Protein AF-A0A6J6GTP6-F1 (afdb_monomer)

Solvent-accessible surface area (backbone atoms only — not comparable to full-atom values): 17577 Å² total; per-residue (Å²): 117,83,54,52,50,71,71,55,52,49,50,53,40,48,54,52,37,53,52,44,50,53,43,19,52,49,31,13,53,49,39,30,49,50,36,71,74,42,51,84,58,93,51,69,66,32,48,51,55,40,46,69,65,42,47,61,53,52,47,53,34,9,27,51,28,10,42,54,30,44,52,44,54,29,49,51,51,13,39,61,67,57,47,77,60,65,78,82,90,71,65,31,73,83,25,63,37,66,72,84,64,55,51,64,68,67,59,63,42,50,21,56,53,45,22,50,54,31,42,76,71,71,41,57,66,70,60,14,46,50,51,13,27,53,44,35,21,48,49,28,32,30,48,22,46,42,3,19,49,51,29,37,25,53,49,43,63,73,33,86,57,44,60,25,32,32,47,40,60,42,94,82,51,53,67,66,49,54,56,53,35,22,33,58,39,67,59,48,74,67,76,88,78,64,83,77,56,66,60,43,66,39,79,24,49,70,82,67,61,81,51,65,61,59,34,64,66,61,48,51,50,41,53,76,59,39,42,62,57,45,54,52,40,54,51,50,37,54,60,41,52,55,48,25,53,53,25,43,53,50,14,54,48,26,48,45,55,22,71,75,44,91,44,71,71,55,22,53,54,26,42,55,51,12,51,51,27,41,53,53,18,51,56,42,48,52,53,36,53,54,42,51,52,53,42,50,52,47,52,49,66,40,51,74,73,63,70,67,83,88,76,81,93,74,87,74,89,75,86,76,77,92,80,81,80,81,80,91,126

Nearest PDB structures (foldseek):
  4ilo-assembly1_A  TM=9.293E-01  e=5.844E+00  Chlamydia trachomatis L2/434/Bu

Radius of gyration: 25.15 Å; Cα contacts (8 Å, |Δi|>4): 419; chains: 1; bounding box: 63×60×63 Å

pLDDT: mean 83.65, std 18.89, range [22.05, 98.5]

InterPro domains:
  IPR057369 VG15 protein [PF25310] (13-209)

Foldseek 3Di:
DDADDPVRLVVLQVVLLVQLVVLLQVLLVVLLVLLVVQPPDLDVVSVVSSLVVNLVSLQVSLLSLLVSLQVSLQVSQCRHPVHHRDPRPDHLNVLQCLPVNDDSSNQLCVLSVQLVVCVVVVHDNVVSSVRSSVSSSQSSNVRSVSSNLVSQLVNLVVDPQFQWKAKDFDLPADLVSLLSNQATGRHSNDDDDDTPTSIDIRTDGHPNDCDGGNDPQSNVVSVVLCSVVLVVLVVLLVVLVVVLVVLQVQLVVLCVQLVPDPDPVSVVVSNVRSVVSNVVSVVSVVVSVVSVVVSVVSVVVNVVVVPDDDDDDDDHDDDDDPDDDDDDD

Organism: NCBI:txid449393

Mean predicted aligned error: 10.03 Å

Sequence (329 aa):
MAAATEPQLLRLAQAHQDQLLAIRDRSAAVLARLWSSVVTNPSEFTAGQWLAASIPVLDASMQAAAASTLAYVSAYTAAATETAPTPARFTADEFTRPRGGVALEELLRRPIVTLRSALAKGEPFDRASQLGSQRAAQIGATDPMLASRAAGSAAMKAEPRIVGYRRVPDGGACAFCRLAATQRYRDSDLMAMHSSCGCSVAPIVGDRDPGQIIDRQALASLKADGVIDEISLRRYISSTDDVVASYQANADKWRREARDTDDQAAETRYSKRADDWARKAEQRALDVDAARKKLKAIQQGRLDKLTAVHDHGELGPVLYPAGVKFSAA

Secondary structure (DSSP, 8-state):
-PPPPHHHHHHHHHHHHHHHHHHHHHHHHHHHHHHHHH-SSSSHHHHHHHHHHHHHHHHHHHHHHHHHHHHHHHHHHHHHHTSPPPPPSS-GGGGS-TTTT--HHHHHHHHHHHHHHHHHTT--HHHHHHHHHHHHHHHHHHHHHHHHHHHHHHHHHT-TTEEEEEEE--TT--HHHHHHHTB-B--SSPPPPPTT---EEEEEETT----SBS-HHHHHHHHHTTHHHHHHHHHHHHHHHHHHHHHHHHHHHHHHHHHS---HHHHHHHHHHHHHHHHHHHHHHHHHHHHHHHHHHHHHHHHHHH-----SSSS-S-SS-TT-PPPP-

Structure (mmCIF, N/CA/C/O backbone):
data_AF-A0A6J6GTP6-F1
#
_entry.id   AF-A0A6J6GTP6-F1
#
loop_
_atom_site.group_PDB
_atom_site.id
_atom_site.type_symbol
_atom_site.label_atom_id
_atom_site.label_alt_id
_atom_site.label_comp_id
_atom_site.label_asym_id
_atom_site.label_entity_id
_atom_site.label_seq_id
_atom_site.pdbx_PDB_ins_code
_atom_site.Cartn_x
_atom_site.Cartn_y
_atom_site.Cartn_z
_atom_site.occupancy
_atom_site.B_iso_or_equiv
_atom_site.auth_seq_id
_atom_site.auth_comp_id
_atom_site.auth_asym_id
_atom_site.auth_atom_id
_atom_site.pdbx_PDB_model_num
ATOM 1 N N . MET A 1 1 ? 23.307 -4.493 -29.328 1.00 58.47 1 MET A N 1
ATOM 2 C CA . MET A 1 1 ? 22.234 -5.500 -29.160 1.00 58.47 1 MET A CA 1
ATOM 3 C C . MET A 1 1 ? 20.935 -4.778 -29.441 1.00 58.47 1 MET A C 1
ATOM 5 O O . MET A 1 1 ? 20.791 -3.699 -28.892 1.00 58.47 1 MET A O 1
ATOM 9 N N . ALA A 1 2 ? 20.052 -5.320 -30.282 1.00 74.19 2 ALA A N 1
ATOM 10 C CA . ALA A 1 2 ? 18.773 -4.673 -30.586 1.00 74.19 2 ALA A CA 1
ATOM 11 C C . ALA A 1 2 ? 17.925 -4.483 -29.317 1.00 74.19 2 ALA A C 1
ATOM 13 O O . ALA A 1 2 ? 18.015 -5.294 -28.389 1.00 74.19 2 ALA A O 1
ATOM 14 N N . ALA A 1 3 ? 17.108 -3.431 -29.284 1.00 82.31 3 ALA A N 1
ATOM 15 C CA . ALA A 1 3 ?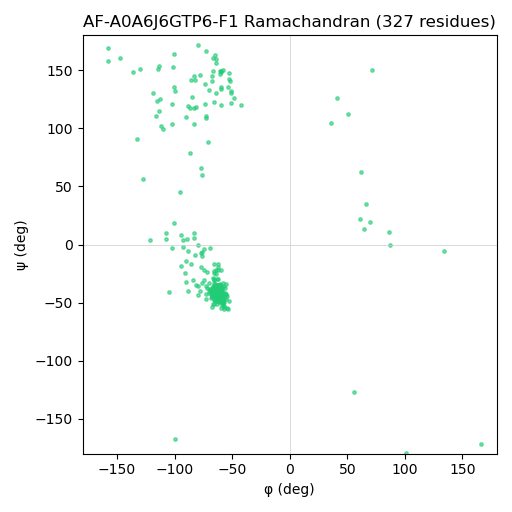 16.264 -3.138 -28.140 1.00 82.31 3 ALA A CA 1
ATOM 16 C C . ALA A 1 3 ? 15.295 -4.278 -27.848 1.00 82.31 3 ALA A C 1
ATOM 18 O O . ALA A 1 3 ? 14.790 -4.942 -28.755 1.00 82.31 3 ALA A O 1
ATOM 19 N N . ALA A 1 4 ? 14.974 -4.447 -26.567 1.00 85.06 4 ALA A N 1
ATOM 20 C CA . ALA A 1 4 ? 13.939 -5.376 -26.162 1.00 85.06 4 ALA A CA 1
ATOM 21 C C . ALA A 1 4 ? 12.596 -4.991 -26.800 1.00 85.06 4 ALA A C 1
ATOM 23 O O . ALA A 1 4 ? 12.180 -3.828 -26.787 1.00 85.06 4 ALA A O 1
ATOM 24 N N . THR A 1 5 ? 11.922 -6.000 -27.338 1.00 85.31 5 THR A N 1
ATOM 25 C CA . THR A 1 5 ? 10.539 -5.933 -27.813 1.00 85.31 5 THR A CA 1
ATOM 26 C C . THR A 1 5 ? 9.574 -5.704 -26.647 1.00 85.31 5 THR A C 1
ATOM 28 O O . THR A 1 5 ? 9.883 -6.013 -25.493 1.00 85.31 5 THR A O 1
ATOM 31 N N . GLU A 1 6 ? 8.365 -5.224 -26.939 1.00 79.62 6 GLU A N 1
ATOM 32 C CA . GLU A 1 6 ? 7.330 -5.016 -25.918 1.00 79.62 6 GLU A CA 1
ATOM 33 C C . GLU A 1 6 ? 7.022 -6.291 -25.096 1.00 79.62 6 GLU A C 1
ATOM 35 O O . GLU A 1 6 ? 7.006 -6.208 -23.865 1.00 79.62 6 GLU A O 1
ATOM 40 N N . PRO A 1 7 ? 6.897 -7.499 -25.692 1.00 80.88 7 PRO A N 1
ATOM 41 C CA . PRO A 1 7 ? 6.753 -8.734 -24.915 1.00 80.88 7 PRO A CA 1
ATOM 42 C C . PRO A 1 7 ? 7.934 -9.035 -23.981 1.00 80.88 7 PRO A C 1
ATOM 44 O O . PRO A 1 7 ? 7.742 -9.585 -22.898 1.00 80.88 7 PRO A O 1
ATOM 47 N N . GLN A 1 8 ? 9.167 -8.689 -24.367 1.00 84.00 8 GLN A N 1
ATOM 48 C CA . GLN A 1 8 ? 10.340 -8.871 -23.504 1.00 84.00 8 GLN A CA 1
ATOM 49 C C . GLN A 1 8 ? 10.323 -7.902 -22.314 1.00 84.00 8 GLN A C 1
ATOM 51 O O . GLN A 1 8 ? 10.599 -8.320 -21.190 1.00 84.00 8 GLN A O 1
ATOM 56 N N . LEU A 1 9 ? 9.946 -6.640 -22.539 1.00 83.50 9 LEU A N 1
ATOM 57 C CA . LEU A 1 9 ? 9.785 -5.638 -21.481 1.00 83.50 9 LEU A CA 1
ATOM 58 C C . LEU A 1 9 ? 8.656 -6.008 -20.509 1.00 83.50 9 LEU A C 1
ATOM 60 O O . LEU A 1 9 ? 8.821 -5.901 -19.293 1.00 83.50 9 LEU A O 1
ATOM 64 N N . LEU A 1 10 ? 7.537 -6.522 -21.021 1.00 79.81 10 LEU A N 1
ATOM 65 C CA . LEU A 1 10 ? 6.441 -7.040 -20.200 1.00 79.81 10 LEU A CA 1
ATOM 66 C C . LEU A 1 10 ? 6.876 -8.222 -19.327 1.00 79.81 10 LEU A C 1
ATOM 68 O O . LEU A 1 10 ? 6.544 -8.252 -18.144 1.00 79.81 10 LEU A O 1
ATOM 72 N N . ARG A 1 11 ? 7.672 -9.158 -19.861 1.00 82.00 11 ARG A N 1
ATOM 73 C CA . ARG A 1 11 ? 8.233 -10.259 -19.059 1.00 82.00 11 ARG A CA 1
ATOM 74 C C . ARG A 1 11 ? 9.146 -9.764 -17.938 1.00 82.00 11 ARG A C 1
ATOM 76 O O . ARG A 1 11 ? 9.075 -10.301 -16.838 1.00 82.00 11 ARG A O 1
ATOM 83 N N . LEU A 1 12 ? 9.961 -8.734 -18.182 1.00 87.31 12 LEU A N 1
ATOM 84 C CA . LEU A 1 12 ? 10.776 -8.110 -17.130 1.00 87.31 12 LEU A CA 1
ATOM 85 C C . LEU A 1 12 ? 9.905 -7.485 -16.034 1.00 87.31 12 LEU A C 1
ATOM 87 O O . LEU A 1 12 ? 10.194 -7.650 -14.851 1.00 87.31 12 LEU A O 1
ATOM 91 N N . ALA A 1 13 ? 8.833 -6.790 -16.421 1.00 86.88 13 ALA A N 1
ATOM 92 C CA . ALA A 1 13 ? 7.890 -6.201 -15.475 1.00 86.88 13 ALA A CA 1
ATOM 93 C C . ALA A 1 13 ? 7.164 -7.269 -14.639 1.00 86.88 13 ALA A C 1
ATOM 95 O O . ALA A 1 13 ? 7.036 -7.109 -13.427 1.00 86.88 13 ALA A O 1
ATOM 96 N N . GLN A 1 14 ? 6.755 -8.379 -15.261 1.00 83.69 14 GLN A N 1
ATOM 97 C CA . GLN A 1 14 ? 6.125 -9.498 -14.560 1.00 83.69 14 GLN A CA 1
ATOM 98 C C . GLN A 1 14 ? 7.097 -10.191 -13.598 1.00 83.69 14 GLN A C 1
ATOM 100 O O . GLN A 1 14 ? 6.747 -10.437 -12.452 1.00 83.69 14 GLN A O 1
ATOM 105 N N . ALA A 1 15 ? 8.341 -10.438 -14.015 1.00 88.38 15 ALA A N 1
ATOM 106 C CA . ALA A 1 15 ? 9.341 -11.054 -13.144 1.00 88.38 15 ALA A CA 1
ATOM 107 C C . ALA A 1 15 ? 9.628 -10.198 -11.895 1.00 88.38 15 ALA A C 1
ATOM 109 O O . ALA A 1 15 ? 9.724 -10.721 -10.785 1.00 88.38 15 ALA A O 1
ATOM 110 N N . HIS A 1 16 ? 9.717 -8.872 -12.057 1.00 92.94 16 HIS A N 1
ATOM 111 C CA . HIS A 1 16 ? 9.834 -7.943 -10.928 1.00 92.94 16 HIS A CA 1
ATOM 112 C C . HIS A 1 16 ? 8.590 -7.970 -10.033 1.00 92.94 16 HIS A C 1
ATOM 114 O O . HIS A 1 16 ? 8.713 -8.030 -8.808 1.00 92.94 16 HIS A O 1
ATOM 120 N N . GLN A 1 17 ? 7.400 -7.984 -10.632 1.00 89.25 17 GLN A N 1
ATOM 121 C CA . GLN A 1 17 ? 6.136 -8.094 -9.912 1.00 89.25 17 GLN A CA 1
ATOM 122 C C . GLN A 1 17 ? 6.080 -9.367 -9.054 1.00 89.25 17 GLN A C 1
ATOM 124 O O . GLN A 1 17 ? 5.745 -9.293 -7.871 1.00 89.25 17 GLN A O 1
ATOM 129 N N . ASP A 1 18 ? 6.455 -10.514 -9.614 1.00 89.19 18 ASP A N 1
ATOM 130 C CA . ASP A 1 18 ? 6.466 -11.800 -8.913 1.00 89.19 18 ASP A CA 1
ATOM 131 C C . ASP A 1 18 ? 7.477 -11.792 -7.757 1.00 89.19 18 ASP A C 1
ATOM 133 O O . ASP A 1 18 ? 7.175 -12.245 -6.649 1.00 89.19 18 ASP A O 1
ATOM 137 N N . GLN A 1 19 ? 8.655 -11.194 -7.969 1.00 94.31 19 GLN A N 1
ATOM 138 C CA . GLN A 1 19 ? 9.661 -11.019 -6.921 1.00 94.31 19 GLN A CA 1
ATOM 139 C C . GLN A 1 19 ? 9.141 -10.150 -5.764 1.00 94.31 19 GLN A C 1
ATOM 141 O O . GLN A 1 19 ? 9.337 -10.495 -4.595 1.00 94.31 19 GLN A O 1
ATOM 146 N N . LEU A 1 20 ? 8.453 -9.045 -6.063 1.00 93.44 20 LEU A N 1
ATOM 147 C CA . LEU A 1 20 ? 7.851 -8.183 -5.046 1.00 93.44 20 LEU A CA 1
ATOM 148 C C . LEU A 1 20 ? 6.771 -8.906 -4.238 1.00 93.44 20 LEU A C 1
ATOM 150 O O . LEU A 1 20 ? 6.749 -8.793 -3.010 1.00 93.44 20 LEU A O 1
ATOM 154 N N . LEU A 1 21 ? 5.904 -9.671 -4.901 1.00 90.25 21 LEU A N 1
ATOM 155 C CA . LEU A 1 21 ? 4.861 -10.451 -4.230 1.00 90.25 21 LEU A CA 1
ATOM 156 C C . LEU A 1 21 ? 5.468 -11.525 -3.324 1.00 90.25 21 LEU A C 1
ATOM 158 O O . LEU A 1 21 ? 5.033 -11.680 -2.186 1.00 90.25 21 LEU A O 1
ATOM 162 N N . ALA A 1 22 ? 6.541 -12.186 -3.762 1.00 94.12 22 ALA A N 1
ATOM 163 C CA . ALA A 1 22 ? 7.252 -13.150 -2.931 1.00 94.12 22 ALA A CA 1
ATOM 164 C C . ALA A 1 22 ? 7.861 -12.507 -1.668 1.00 94.12 22 ALA A C 1
ATOM 166 O O . ALA A 1 22 ? 7.800 -13.100 -0.586 1.00 94.12 22 ALA A O 1
ATOM 167 N N . ILE A 1 23 ? 8.423 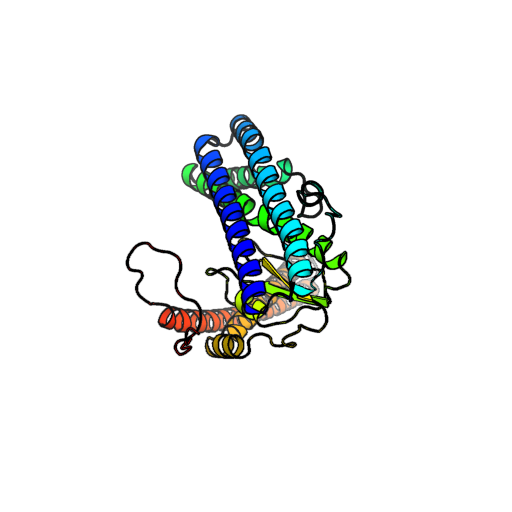-11.294 -1.773 1.00 96.12 23 ILE A N 1
ATOM 168 C CA . ILE A 1 23 ? 8.936 -10.533 -0.619 1.00 96.12 23 ILE A CA 1
ATOM 169 C C . ILE A 1 23 ? 7.785 -10.147 0.320 1.00 96.12 23 ILE A C 1
ATOM 171 O O . ILE A 1 23 ? 7.872 -10.377 1.529 1.00 96.12 23 ILE A O 1
ATOM 175 N N . ARG A 1 24 ? 6.695 -9.604 -0.237 1.00 93.25 24 ARG A N 1
ATOM 176 C CA . ARG A 1 24 ? 5.474 -9.221 0.485 1.00 93.25 24 ARG A CA 1
ATOM 177 C C . ARG A 1 24 ? 4.925 -10.382 1.311 1.00 93.25 24 ARG A C 1
ATOM 179 O O . ARG A 1 24 ? 4.731 -10.248 2.520 1.00 93.25 24 ARG A O 1
ATOM 186 N N . ASP A 1 25 ? 4.685 -11.511 0.655 1.00 93.19 25 ASP A N 1
ATOM 187 C CA . ASP A 1 25 ? 4.015 -12.665 1.251 1.00 93.19 25 ASP A CA 1
ATOM 188 C C . ASP A 1 25 ? 4.898 -13.325 2.308 1.00 93.19 25 ASP A C 1
ATOM 190 O O . ASP A 1 25 ? 4.425 -13.685 3.389 1.00 93.19 25 ASP A O 1
ATOM 194 N N . ARG A 1 26 ? 6.211 -13.398 2.054 1.00 96.88 26 ARG A N 1
ATOM 195 C CA . ARG A 1 26 ? 7.178 -13.896 3.035 1.00 96.88 26 ARG A CA 1
ATOM 196 C C . ARG A 1 26 ? 7.234 -13.008 4.275 1.00 96.88 26 ARG A C 1
ATOM 198 O O . ARG A 1 26 ? 7.163 -13.538 5.381 1.00 96.88 26 ARG A O 1
ATOM 205 N N . SER A 1 27 ? 7.328 -11.690 4.101 1.00 97.25 27 SER A N 1
ATOM 206 C CA . SER A 1 27 ? 7.343 -10.716 5.199 1.00 97.25 27 SER A CA 1
ATOM 207 C C . SER A 1 27 ? 6.089 -10.843 6.067 1.00 97.25 27 SER A C 1
ATOM 209 O O . SER A 1 27 ? 6.185 -11.078 7.275 1.00 97.25 27 SER A O 1
ATOM 211 N N . ALA A 1 28 ? 4.904 -10.801 5.447 1.00 95.56 28 ALA A N 1
ATOM 212 C CA . ALA A 1 28 ? 3.626 -10.947 6.141 1.00 95.56 28 ALA A CA 1
ATOM 213 C C . ALA A 1 28 ? 3.533 -12.269 6.921 1.00 95.56 28 ALA A C 1
ATOM 215 O O . ALA A 1 28 ? 3.152 -12.269 8.093 1.00 95.56 28 ALA A O 1
ATOM 216 N N . ALA A 1 29 ? 3.933 -13.386 6.305 1.00 95.50 29 ALA A N 1
ATOM 217 C CA . ALA A 1 29 ? 3.901 -14.698 6.940 1.00 95.50 29 ALA A CA 1
ATOM 218 C C . ALA A 1 29 ? 4.908 -14.832 8.094 1.00 95.50 29 ALA A C 1
ATOM 220 O O . ALA A 1 29 ? 4.620 -15.496 9.089 1.00 95.50 29 ALA A O 1
ATOM 221 N N . VAL A 1 30 ? 6.106 -14.247 7.986 1.00 97.81 30 VAL A N 1
ATOM 222 C CA . VAL A 1 30 ? 7.092 -14.265 9.081 1.00 97.81 30 VAL A CA 1
ATOM 223 C C . VAL A 1 30 ? 6.607 -13.417 10.254 1.00 97.81 30 VAL A C 1
ATOM 225 O O . VAL A 1 30 ? 6.618 -13.908 11.377 1.00 97.81 30 VAL A O 1
ATOM 228 N N . LEU A 1 31 ? 6.106 -12.204 10.009 1.00 97.50 31 LEU A N 1
ATOM 229 C CA . LEU A 1 31 ? 5.549 -11.342 11.057 1.00 97.50 31 LEU A CA 1
ATOM 230 C C . LEU A 1 31 ? 4.344 -11.993 11.752 1.00 97.50 31 LEU A C 1
ATOM 232 O O . LEU A 1 31 ? 4.276 -12.002 12.976 1.00 97.50 31 LEU A O 1
ATOM 236 N N . ALA A 1 32 ? 3.427 -12.615 11.008 1.00 95.38 32 ALA A N 1
ATOM 237 C CA . ALA A 1 32 ? 2.309 -13.344 11.610 1.00 95.38 32 ALA A CA 1
ATOM 238 C C . ALA A 1 32 ? 2.778 -14.514 12.496 1.00 95.38 32 ALA A C 1
ATOM 240 O O . ALA A 1 32 ? 2.272 -14.695 13.603 1.00 95.38 32 ALA A O 1
ATOM 241 N N . ARG A 1 33 ? 3.774 -15.287 12.036 1.00 96.75 33 ARG A N 1
ATOM 242 C CA . ARG A 1 33 ? 4.344 -16.411 12.799 1.00 96.75 33 ARG A CA 1
ATOM 243 C C . ARG A 1 33 ? 5.073 -15.951 14.056 1.00 96.75 33 ARG A C 1
ATOM 245 O O . ARG A 1 33 ? 4.812 -16.492 15.126 1.00 96.75 33 ARG A O 1
ATOM 252 N N . LEU A 1 34 ? 5.930 -14.936 13.935 1.00 97.50 34 LEU A N 1
ATOM 253 C CA . LEU A 1 34 ? 6.625 -14.328 15.069 1.00 97.50 34 LEU A CA 1
ATOM 254 C C . LEU A 1 34 ? 5.620 -13.839 16.117 1.00 97.50 34 LEU A C 1
ATOM 256 O O . LEU A 1 34 ? 5.807 -14.098 17.303 1.00 97.50 34 LEU A O 1
ATOM 260 N N . TRP A 1 35 ? 4.516 -13.226 15.680 1.00 97.44 35 TRP A N 1
ATOM 261 C CA . TRP A 1 35 ? 3.469 -12.740 16.571 1.00 97.44 35 TRP A CA 1
ATOM 262 C C . TRP A 1 35 ? 2.878 -13.889 17.379 1.00 97.44 35 TRP A C 1
ATOM 264 O O . TRP A 1 35 ? 2.894 -13.848 18.605 1.00 97.44 35 TRP A O 1
ATOM 274 N N . SER A 1 36 ? 2.419 -14.937 16.693 1.00 92.62 36 SER A N 1
ATOM 275 C CA . SER A 1 36 ? 1.816 -16.107 17.333 1.00 92.62 36 SER A CA 1
ATOM 276 C C . SER A 1 36 ? 2.783 -16.851 18.258 1.00 92.62 36 SER A C 1
ATOM 278 O O . SER A 1 36 ? 2.335 -17.445 19.232 1.00 92.62 36 SER A O 1
ATOM 280 N N . SER A 1 37 ? 4.091 -16.817 17.982 1.00 91.75 37 SER A N 1
ATOM 281 C CA . SER A 1 37 ? 5.099 -17.474 18.827 1.00 91.75 37 SER A CA 1
ATOM 282 C C . SER A 1 37 ? 5.553 -16.651 20.035 1.00 91.75 37 SER A C 1
ATOM 284 O O . SER A 1 37 ? 5.928 -17.229 21.050 1.00 91.75 37 SER A O 1
ATOM 286 N N . VAL A 1 38 ? 5.552 -15.318 19.932 1.00 91.94 38 VAL A N 1
ATOM 287 C CA . VAL A 1 38 ? 6.159 -14.430 20.940 1.00 91.94 38 VAL A CA 1
ATOM 288 C C . VAL A 1 38 ? 5.103 -13.741 21.801 1.00 91.94 38 VAL A C 1
ATOM 290 O O . VAL A 1 38 ? 5.266 -13.619 23.015 1.00 91.94 38 VAL A O 1
ATOM 293 N N . VAL A 1 39 ? 3.999 -13.292 21.201 1.00 93.94 39 VAL A N 1
ATOM 294 C CA . VAL A 1 39 ? 2.967 -12.518 21.899 1.00 93.94 39 VAL A CA 1
ATOM 295 C C . VAL A 1 39 ? 1.961 -13.461 22.556 1.00 93.94 39 VAL A C 1
ATOM 297 O O . VAL A 1 39 ? 0.858 -13.689 22.064 1.00 93.94 39 VAL A O 1
ATOM 300 N N . THR A 1 40 ? 2.358 -14.011 23.702 1.00 93.62 40 THR A N 1
ATOM 301 C CA . THR A 1 40 ? 1.556 -14.959 24.499 1.00 93.62 40 THR A CA 1
ATOM 302 C C . THR A 1 40 ? 0.654 -14.288 25.536 1.00 93.62 40 THR A C 1
ATOM 304 O O . THR A 1 40 ? -0.242 -14.919 26.084 1.00 93.62 40 THR A O 1
ATOM 307 N N . ASN A 1 41 ? 0.881 -13.005 25.820 1.00 92.69 41 ASN A N 1
ATOM 308 C CA . ASN A 1 41 ? 0.106 -12.181 26.748 1.00 92.69 41 ASN A CA 1
ATOM 309 C C . ASN A 1 41 ? 0.300 -10.684 26.393 1.00 92.69 41 ASN A C 1
ATOM 311 O O . ASN A 1 41 ? 1.185 -10.371 25.589 1.00 92.69 41 ASN A O 1
ATOM 315 N N . PRO A 1 42 ? -0.484 -9.740 26.958 1.00 91.44 42 PRO A N 1
ATOM 316 C CA . PRO A 1 42 ? -0.410 -8.321 26.588 1.00 91.44 42 PRO A CA 1
ATOM 317 C C . PRO A 1 42 ? 0.699 -7.519 27.299 1.00 91.44 42 PRO A C 1
ATOM 319 O O . PRO A 1 42 ? 0.693 -6.283 27.219 1.00 91.44 42 PRO A O 1
ATOM 322 N N . SER A 1 43 ? 1.619 -8.176 28.016 1.00 96.00 43 SER A N 1
ATOM 323 C CA . SER A 1 43 ? 2.670 -7.502 28.793 1.00 96.00 43 SER A CA 1
ATOM 324 C C . SER A 1 43 ? 3.641 -6.705 27.915 1.00 96.00 43 SER A C 1
ATOM 326 O O . SER A 1 43 ? 3.776 -6.939 26.715 1.00 96.00 43 SER A O 1
ATOM 328 N N . GLU A 1 44 ? 4.345 -5.745 28.518 1.00 95.44 44 GLU A N 1
ATOM 329 C CA . GLU A 1 44 ? 5.457 -5.049 27.850 1.00 95.44 44 GLU A CA 1
ATOM 330 C C . GLU A 1 44 ? 6.629 -5.985 27.524 1.00 95.44 44 GLU A C 1
ATOM 332 O O . GLU A 1 44 ? 7.369 -5.742 26.575 1.00 95.44 44 GLU A O 1
ATOM 337 N N . PHE A 1 45 ? 6.792 -7.080 28.269 1.00 97.00 45 PHE A N 1
ATOM 338 C CA . PHE A 1 45 ? 7.897 -8.011 28.065 1.00 97.00 45 PHE A CA 1
ATOM 339 C C . PHE A 1 45 ? 7.784 -8.754 26.725 1.00 97.00 45 PHE A C 1
ATOM 341 O O . PHE A 1 45 ? 8.697 -8.691 25.900 1.00 97.00 45 PHE A O 1
ATOM 348 N N . THR A 1 46 ? 6.641 -9.398 26.465 1.00 96.19 46 THR A N 1
ATOM 349 C CA . THR A 1 46 ? 6.378 -10.086 25.186 1.00 96.19 46 THR A CA 1
ATOM 350 C C . THR A 1 46 ? 6.313 -9.093 24.024 1.00 96.19 46 THR A C 1
ATOM 352 O O . THR A 1 46 ? 6.781 -9.391 22.926 1.00 96.19 46 THR A O 1
ATOM 355 N N . ALA A 1 47 ? 5.810 -7.877 24.269 1.00 95.19 47 ALA A N 1
ATOM 356 C CA . ALA A 1 47 ? 5.846 -6.779 23.308 1.00 95.19 47 ALA A CA 1
ATOM 357 C C . ALA A 1 47 ? 7.284 -6.391 22.913 1.00 95.19 47 ALA A C 1
ATOM 359 O O . ALA A 1 47 ? 7.571 -6.240 21.725 1.00 95.19 47 ALA A O 1
ATOM 360 N N . GLY A 1 48 ? 8.200 -6.279 23.880 1.00 97.69 48 GLY A N 1
ATOM 361 C CA . GLY A 1 48 ? 9.616 -6.006 23.628 1.00 97.69 48 GLY A CA 1
ATOM 362 C C . GLY A 1 48 ? 10.297 -7.111 22.816 1.00 97.69 48 GLY A C 1
ATOM 363 O O . GLY A 1 48 ? 10.990 -6.820 21.842 1.00 97.69 48 GLY A O 1
ATOM 364 N N . GLN A 1 49 ? 10.037 -8.379 23.152 1.00 97.88 49 GLN A N 1
ATOM 365 C CA . GLN A 1 49 ? 10.543 -9.528 22.389 1.00 97.88 49 GLN A CA 1
ATOM 366 C C . GLN A 1 49 ? 10.020 -9.538 20.944 1.00 97.88 49 GLN A C 1
ATOM 368 O O . GLN A 1 49 ? 10.779 -9.789 20.007 1.00 97.88 49 GLN A O 1
ATOM 373 N N . TRP A 1 50 ? 8.737 -9.215 20.752 1.00 97.56 50 TRP A N 1
ATOM 374 C CA . TRP A 1 50 ? 8.121 -9.098 19.431 1.00 97.56 50 TRP A CA 1
ATOM 375 C C . TRP A 1 50 ? 8.798 -8.016 18.586 1.00 97.56 50 TRP A C 1
ATOM 377 O O . TRP A 1 50 ? 9.143 -8.272 17.431 1.00 97.56 50 TRP A O 1
ATOM 387 N N . LEU A 1 51 ? 9.009 -6.824 19.155 1.00 98.19 51 LEU A N 1
ATOM 388 C CA . LEU A 1 51 ? 9.660 -5.711 18.462 1.00 98.19 51 LEU A CA 1
ATOM 389 C C . LEU A 1 51 ? 11.093 -6.075 18.060 1.00 98.19 51 LEU A C 1
ATOM 391 O O . LEU A 1 51 ? 11.455 -5.905 16.895 1.00 98.19 51 LEU A O 1
ATOM 395 N N . ALA A 1 52 ? 11.871 -6.640 18.988 1.00 98.19 52 ALA A N 1
ATOM 396 C CA . ALA A 1 52 ? 13.252 -7.047 18.742 1.00 98.19 52 ALA A CA 1
ATOM 397 C C . ALA A 1 52 ? 13.371 -8.080 17.607 1.00 98.19 52 ALA A C 1
ATOM 399 O O . ALA A 1 52 ? 14.269 -7.976 16.774 1.00 98.19 52 ALA A O 1
ATOM 400 N N . ALA A 1 53 ? 12.445 -9.041 17.531 1.00 98.12 53 ALA A N 1
ATOM 401 C CA . ALA A 1 53 ? 12.434 -10.050 16.471 1.00 98.12 53 ALA A CA 1
ATOM 402 C C . ALA A 1 53 ? 11.910 -9.515 15.124 1.00 98.12 53 ALA A C 1
ATOM 404 O O . ALA A 1 53 ? 12.344 -9.958 14.062 1.00 98.12 53 ALA A O 1
ATOM 405 N N . SER A 1 54 ? 10.966 -8.574 15.154 1.00 98.50 54 SER A N 1
ATOM 406 C CA . SER A 1 54 ? 10.214 -8.151 13.965 1.00 98.50 54 SER A CA 1
ATOM 407 C C . SER A 1 54 ? 10.855 -7.006 13.194 1.00 98.50 54 SER A C 1
ATOM 409 O O . SER A 1 54 ? 10.710 -6.947 11.972 1.00 98.50 54 SER A O 1
ATOM 411 N N . ILE A 1 55 ? 11.554 -6.095 13.881 1.00 98.12 55 ILE A N 1
ATOM 412 C CA . ILE A 1 55 ? 12.191 -4.932 13.246 1.00 98.12 55 ILE A CA 1
ATOM 413 C C . ILE A 1 55 ? 13.183 -5.363 12.151 1.00 98.12 55 ILE A C 1
ATOM 415 O O . ILE A 1 55 ? 13.011 -4.899 11.022 1.00 98.12 55 ILE A O 1
ATOM 419 N N . PRO A 1 56 ? 14.146 -6.279 12.397 1.00 98.25 56 PRO A N 1
ATOM 420 C CA . PRO A 1 56 ? 15.108 -6.681 11.367 1.00 98.25 56 PRO A CA 1
ATOM 421 C C . PRO A 1 56 ? 14.449 -7.370 10.167 1.00 98.25 56 PRO A C 1
ATOM 423 O O . PRO A 1 56 ? 14.873 -7.180 9.031 1.00 98.25 56 PRO A O 1
ATOM 426 N N . VAL A 1 57 ? 13.388 -8.151 10.402 1.00 98.19 57 VAL A N 1
ATOM 427 C CA . VAL A 1 57 ? 12.641 -8.836 9.335 1.00 98.19 57 VAL A CA 1
ATOM 428 C C . VAL A 1 57 ? 11.952 -7.830 8.420 1.00 98.19 57 VAL A C 1
ATOM 430 O O . VAL A 1 57 ? 12.034 -7.949 7.193 1.00 98.19 57 VAL A O 1
ATOM 433 N N . LEU A 1 58 ? 11.257 -6.850 9.005 1.00 98.06 58 LEU A N 1
ATOM 434 C CA . LEU A 1 58 ? 10.550 -5.837 8.233 1.00 98.06 58 LEU A CA 1
ATOM 435 C C . LEU A 1 58 ? 11.533 -4.947 7.470 1.00 98.06 58 LEU A C 1
ATOM 437 O O . LEU A 1 58 ? 11.326 -4.697 6.284 1.00 98.06 58 LEU A O 1
ATOM 441 N N . ASP A 1 59 ? 12.612 -4.525 8.130 1.00 98.31 59 ASP A N 1
ATOM 442 C CA . ASP A 1 59 ? 13.664 -3.713 7.524 1.00 98.31 59 ASP A CA 1
ATOM 443 C C . ASP A 1 59 ? 14.305 -4.414 6.321 1.00 98.31 59 ASP A C 1
ATOM 445 O O . ASP A 1 59 ? 14.279 -3.888 5.208 1.00 98.31 59 ASP A O 1
ATOM 449 N N . ALA A 1 60 ? 14.753 -5.661 6.494 1.00 98.25 60 ALA A N 1
ATOM 450 C CA . ALA A 1 60 ? 15.331 -6.454 5.412 1.00 98.25 60 ALA A CA 1
ATOM 451 C C . ALA A 1 60 ? 14.350 -6.664 4.245 1.00 98.25 60 ALA A C 1
ATOM 453 O O . ALA A 1 60 ? 14.746 -6.621 3.079 1.00 98.25 60 ALA A O 1
ATOM 454 N N . SER A 1 61 ? 13.059 -6.853 4.535 1.00 98.19 61 SER A N 1
ATOM 455 C CA . SER A 1 61 ? 12.028 -7.008 3.501 1.00 98.19 61 SER A CA 1
ATOM 456 C C . SER A 1 61 ? 11.828 -5.721 2.696 1.00 98.19 61 SER A C 1
ATOM 458 O O . SER A 1 61 ? 11.691 -5.772 1.473 1.00 98.19 61 SER A O 1
ATOM 460 N N . MET A 1 62 ? 11.846 -4.560 3.355 1.00 97.75 62 MET A N 1
ATOM 461 C CA . MET A 1 62 ? 11.779 -3.260 2.682 1.00 97.75 62 MET A CA 1
ATOM 462 C C . MET A 1 62 ? 13.031 -2.980 1.853 1.00 97.75 62 MET A C 1
ATOM 464 O O . MET A 1 62 ? 12.901 -2.567 0.702 1.00 97.75 62 MET A O 1
ATOM 468 N N . GLN A 1 63 ? 14.223 -3.260 2.389 1.00 98.25 63 GLN A N 1
ATOM 469 C CA . GLN A 1 63 ? 15.475 -3.118 1.645 1.00 98.25 63 GLN A CA 1
ATOM 470 C C . GLN A 1 63 ? 15.492 -4.023 0.405 1.00 98.25 63 GLN A C 1
ATOM 472 O O . GLN A 1 63 ? 15.821 -3.564 -0.685 1.00 98.25 63 GLN A O 1
ATOM 477 N N . ALA A 1 64 ? 15.066 -5.285 0.523 1.00 98.19 64 ALA A N 1
ATOM 478 C C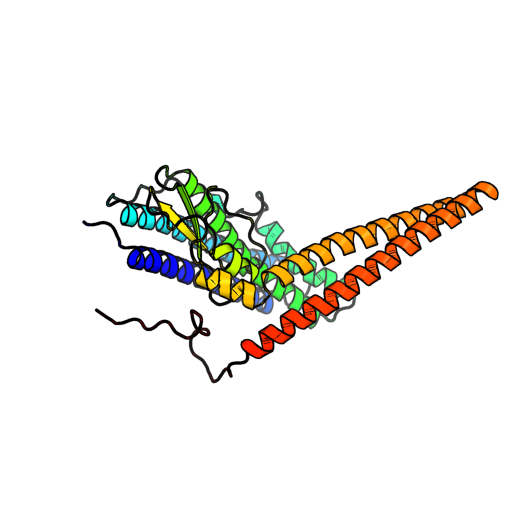A . ALA A 1 64 ? 14.982 -6.203 -0.615 1.00 98.19 64 ALA A CA 1
ATOM 479 C C . ALA A 1 64 ? 13.996 -5.710 -1.693 1.00 98.19 64 ALA A C 1
ATOM 481 O O . ALA A 1 64 ? 14.281 -5.780 -2.894 1.00 98.19 64 ALA A O 1
ATOM 482 N N . ALA A 1 65 ? 12.842 -5.178 -1.281 1.00 97.00 65 ALA A N 1
ATOM 483 C CA . ALA A 1 65 ? 11.846 -4.627 -2.196 1.00 97.00 65 ALA A CA 1
ATOM 484 C C . ALA A 1 65 ? 12.339 -3.340 -2.889 1.00 97.00 65 ALA A C 1
ATOM 486 O O . ALA A 1 65 ? 12.145 -3.166 -4.094 1.00 97.00 65 ALA A O 1
ATOM 487 N N . ALA A 1 66 ? 13.024 -2.458 -2.159 1.00 97.00 66 ALA A N 1
ATOM 488 C CA . ALA A 1 66 ? 13.639 -1.258 -2.716 1.00 97.00 66 ALA A CA 1
ATOM 489 C C . ALA A 1 66 ? 14.772 -1.611 -3.694 1.00 97.00 66 ALA A C 1
ATOM 491 O O . ALA A 1 66 ? 14.733 -1.188 -4.848 1.00 97.00 66 ALA A O 1
ATOM 492 N N . ALA A 1 67 ? 15.721 -2.456 -3.281 1.00 96.69 67 ALA A N 1
ATOM 493 C CA . ALA A 1 67 ? 16.861 -2.878 -4.096 1.00 96.69 67 ALA A CA 1
ATOM 494 C C . ALA A 1 67 ? 16.427 -3.538 -5.414 1.00 96.69 67 ALA A C 1
ATOM 496 O O . ALA A 1 67 ? 16.903 -3.157 -6.484 1.00 96.69 67 ALA A O 1
ATOM 497 N N . SER A 1 68 ? 15.482 -4.484 -5.351 1.00 96.38 68 SER A N 1
ATOM 498 C CA . SER A 1 68 ? 14.939 -5.137 -6.552 1.00 96.38 68 SER A CA 1
ATOM 499 C C . SER A 1 68 ? 14.269 -4.142 -7.498 1.00 96.38 68 SER A C 1
ATOM 501 O O . SER A 1 68 ? 14.397 -4.270 -8.713 1.00 96.38 68 SER A O 1
ATOM 503 N N . THR A 1 69 ? 13.618 -3.107 -6.964 1.00 95.69 69 THR A N 1
ATOM 504 C CA . THR A 1 69 ? 12.973 -2.065 -7.773 1.00 95.69 69 THR A CA 1
ATOM 505 C C . THR A 1 69 ? 13.977 -1.124 -8.429 1.00 95.69 69 THR A C 1
ATOM 507 O O . THR A 1 69 ? 13.834 -0.827 -9.613 1.00 95.69 69 THR A O 1
ATOM 510 N N . LEU A 1 70 ? 15.017 -0.695 -7.708 1.00 95.31 70 LEU A N 1
ATOM 511 C CA . LEU A 1 70 ? 16.101 0.112 -8.281 1.00 95.31 70 LEU A CA 1
ATOM 512 C C . LEU A 1 70 ? 16.792 -0.636 -9.433 1.00 95.31 70 LEU A C 1
ATOM 514 O O . LEU A 1 70 ? 16.979 -0.080 -10.517 1.00 95.31 70 LEU A O 1
ATOM 518 N N . ALA A 1 71 ? 17.114 -1.916 -9.217 1.00 94.25 71 ALA A N 1
ATOM 519 C CA . ALA A 1 71 ? 17.714 -2.774 -10.234 1.00 94.25 71 ALA A CA 1
ATOM 520 C C . ALA A 1 71 ? 16.783 -2.965 -11.441 1.00 94.25 71 ALA A C 1
ATOM 522 O O . ALA A 1 71 ? 17.221 -2.840 -12.585 1.00 94.25 71 ALA A O 1
ATOM 523 N N . TYR A 1 72 ? 15.494 -3.208 -11.190 1.00 94.50 72 TYR A N 1
ATOM 524 C CA . TYR A 1 72 ? 14.481 -3.360 -12.228 1.00 94.50 72 TYR A CA 1
ATOM 525 C C . TYR A 1 72 ? 14.356 -2.118 -13.114 1.00 94.50 72 TYR A C 1
ATOM 527 O O . TYR A 1 72 ? 14.408 -2.253 -14.333 1.00 94.50 72 TYR A O 1
ATOM 535 N N . VAL A 1 73 ? 14.238 -0.915 -12.541 1.00 93.50 73 VAL A N 1
ATOM 536 C CA . VAL A 1 73 ? 14.093 0.321 -13.333 1.00 93.50 73 VAL A CA 1
ATOM 537 C C . VAL A 1 73 ? 15.319 0.546 -14.225 1.00 93.50 73 VAL A C 1
ATOM 539 O O . VAL A 1 73 ? 15.168 0.877 -15.406 1.00 93.50 73 VAL A O 1
ATOM 542 N N . SER A 1 74 ? 16.527 0.307 -13.699 1.00 92.81 74 SER A N 1
ATOM 543 C CA . SER A 1 74 ? 17.769 0.414 -14.478 1.00 92.81 74 SER A CA 1
ATOM 544 C C . SER A 1 74 ? 17.821 -0.622 -15.610 1.00 92.81 74 SER A C 1
ATOM 546 O O . SER A 1 74 ? 18.049 -0.265 -16.768 1.00 92.81 74 SER A O 1
ATOM 548 N N . ALA A 1 75 ? 17.518 -1.892 -15.314 1.00 92.12 75 ALA A N 1
ATOM 549 C CA . ALA A 1 75 ? 17.509 -2.974 -16.299 1.00 92.12 75 ALA A CA 1
ATOM 550 C C . ALA A 1 75 ? 16.435 -2.782 -17.382 1.00 92.12 75 ALA A C 1
ATOM 552 O O . ALA A 1 75 ? 16.707 -2.984 -18.565 1.00 92.12 75 ALA A O 1
ATOM 553 N N . TYR A 1 76 ? 15.232 -2.351 -16.998 1.00 92.19 76 TYR A N 1
ATOM 554 C CA . TYR A 1 76 ? 14.130 -2.084 -17.919 1.00 92.19 76 TYR A CA 1
ATOM 555 C C . TYR A 1 76 ? 14.488 -0.958 -18.891 1.00 92.19 76 TYR A C 1
ATOM 557 O O . TYR A 1 76 ? 14.305 -1.096 -20.099 1.00 92.19 76 TYR A O 1
ATOM 565 N N . THR A 1 77 ? 15.056 0.138 -18.385 1.00 91.06 77 THR A N 1
ATOM 566 C CA . THR A 1 77 ? 15.448 1.284 -19.219 1.00 91.06 77 THR A CA 1
ATOM 567 C C . THR A 1 77 ? 16.597 0.929 -20.159 1.00 91.06 77 THR A C 1
ATOM 569 O O . THR A 1 77 ? 16.552 1.277 -21.339 1.00 91.06 77 THR A O 1
ATOM 572 N N . ALA A 1 78 ? 17.600 0.194 -19.672 1.00 91.38 78 ALA A N 1
ATOM 573 C CA . ALA A 1 78 ? 18.703 -0.315 -20.486 1.00 91.38 78 ALA A CA 1
ATOM 574 C C . ALA A 1 78 ? 18.194 -1.202 -21.632 1.00 91.38 78 ALA A C 1
ATOM 576 O O . ALA A 1 78 ? 18.510 -0.961 -22.797 1.00 91.38 78 ALA A O 1
ATOM 577 N N . ALA A 1 79 ? 17.323 -2.166 -21.317 1.00 90.88 79 ALA A N 1
ATOM 578 C CA . ALA A 1 79 ? 16.702 -3.045 -22.303 1.00 90.88 79 ALA A CA 1
ATOM 579 C C . ALA A 1 79 ? 15.847 -2.271 -23.323 1.00 90.88 79 ALA A C 1
ATOM 581 O O . ALA A 1 79 ? 15.846 -2.600 -24.510 1.00 90.88 79 ALA A O 1
ATOM 582 N N . ALA A 1 80 ? 15.147 -1.223 -22.881 1.00 88.56 80 ALA A N 1
ATOM 583 C CA . ALA A 1 80 ? 14.321 -0.386 -23.743 1.00 88.56 80 ALA A CA 1
ATOM 584 C C . ALA A 1 80 ? 15.129 0.571 -24.639 1.00 88.56 80 ALA A C 1
ATOM 586 O O . ALA A 1 80 ? 14.609 1.015 -25.654 1.00 88.56 80 ALA A O 1
ATOM 587 N N . THR A 1 81 ? 16.374 0.910 -24.300 1.00 87.62 81 THR A N 1
ATOM 588 C CA . THR A 1 81 ? 17.132 1.971 -25.003 1.00 87.62 81 THR A CA 1
ATOM 589 C C . THR A 1 81 ? 18.444 1.512 -25.617 1.00 87.62 81 THR A C 1
ATOM 591 O O . THR A 1 81 ? 19.164 2.332 -26.172 1.00 87.62 81 THR A O 1
ATOM 594 N N . GLU A 1 82 ? 18.758 0.218 -25.538 1.00 84.00 82 GLU A N 1
ATOM 595 C CA . GLU A 1 82 ? 20.018 -0.356 -26.039 1.00 84.00 82 GLU A CA 1
ATOM 596 C C . GLU A 1 82 ? 21.267 0.221 -25.358 1.00 84.00 82 GLU A C 1
ATOM 598 O O . GLU A 1 82 ? 22.373 0.148 -25.894 1.00 84.00 82 GLU A O 1
ATOM 603 N N . THR A 1 83 ? 21.116 0.781 -24.158 1.00 83.75 83 THR A N 1
ATOM 604 C CA . THR A 1 83 ? 22.238 1.311 -23.382 1.00 83.75 83 THR A CA 1
ATOM 605 C C . THR A 1 83 ? 22.664 0.343 -22.292 1.00 83.75 83 THR A C 1
ATOM 607 O O . THR A 1 83 ? 21.906 -0.530 -21.871 1.00 83.75 83 THR A O 1
ATOM 610 N N . ALA A 1 84 ? 23.860 0.557 -21.747 1.00 78.94 84 ALA A N 1
ATOM 611 C CA . ALA A 1 84 ? 24.221 -0.051 -20.476 1.00 78.94 84 ALA A CA 1
ATOM 612 C C . ALA A 1 84 ? 23.258 0.414 -19.357 1.00 78.94 84 ALA A C 1
ATOM 614 O O . ALA A 1 84 ? 22.764 1.551 -19.412 1.00 78.94 84 ALA A O 1
ATOM 615 N N . PRO A 1 85 ? 23.000 -0.432 -18.341 1.00 78.88 85 PRO A N 1
ATOM 616 C CA . PRO A 1 85 ? 22.349 -0.008 -17.107 1.00 78.88 85 PRO A CA 1
ATOM 617 C C . PRO A 1 85 ? 23.088 1.176 -16.489 1.00 78.88 85 PRO A C 1
ATOM 619 O O . PRO A 1 85 ? 24.318 1.189 -16.408 1.00 78.88 85 PRO A O 1
ATOM 622 N N . THR A 1 86 ? 22.341 2.183 -16.048 1.00 75.25 86 THR A N 1
ATOM 623 C CA . THR A 1 86 ? 22.927 3.305 -15.314 1.00 75.25 86 THR A CA 1
ATOM 624 C C . THR A 1 86 ? 23.289 2.834 -13.901 1.00 75.25 86 THR A C 1
ATOM 626 O O . THR A 1 86 ? 22.489 2.108 -13.294 1.00 75.25 86 THR A O 1
ATOM 629 N N . PRO A 1 87 ? 24.463 3.223 -13.361 1.00 75.00 87 PRO A N 1
ATOM 630 C CA . PRO A 1 87 ? 24.827 2.921 -11.981 1.00 75.00 87 PRO A CA 1
ATOM 631 C C . PRO A 1 87 ? 23.747 3.364 -10.992 1.00 75.00 87 PRO A C 1
ATOM 633 O O . PRO A 1 87 ? 23.065 4.371 -11.210 1.00 75.00 87 PRO A O 1
ATOM 636 N N . ALA A 1 88 ? 23.606 2.612 -9.900 1.00 72.56 88 ALA A N 1
ATOM 637 C CA . ALA A 1 88 ? 22.642 2.923 -8.854 1.00 72.56 88 ALA A CA 1
ATOM 638 C C . ALA A 1 88 ? 22.940 4.309 -8.260 1.00 72.56 88 ALA A C 1
ATOM 640 O O . ALA A 1 88 ? 24.024 4.550 -7.736 1.00 72.56 88 ALA A O 1
ATOM 641 N N . ARG A 1 89 ? 21.968 5.222 -8.367 1.00 86.81 89 ARG A N 1
ATOM 642 C CA . ARG A 1 89 ? 22.036 6.568 -7.771 1.00 86.81 89 ARG A CA 1
ATOM 643 C C . ARG A 1 89 ? 21.566 6.615 -6.321 1.00 86.81 89 ARG A C 1
ATOM 645 O O . ARG A 1 89 ? 21.823 7.600 -5.646 1.00 86.81 89 ARG A O 1
ATOM 652 N N . PHE A 1 90 ? 20.858 5.577 -5.897 1.00 93.88 90 PHE A N 1
ATOM 653 C CA . PHE A 1 90 ? 20.240 5.463 -4.586 1.00 93.88 90 PHE A CA 1
ATOM 654 C C . PHE A 1 90 ? 20.627 4.127 -3.968 1.00 93.88 90 PHE A C 1
ATOM 656 O O . PHE A 1 90 ? 20.816 3.140 -4.692 1.00 93.88 90 PHE A O 1
ATOM 663 N N . THR A 1 91 ? 20.684 4.083 -2.646 1.00 94.69 91 THR A N 1
ATOM 664 C CA . THR A 1 91 ? 20.816 2.849 -1.877 1.00 94.69 91 THR A CA 1
ATOM 665 C C . THR A 1 91 ? 19.461 2.436 -1.303 1.00 94.69 91 THR A C 1
ATOM 667 O O . THR A 1 91 ? 18.537 3.232 -1.141 1.00 94.69 91 THR A O 1
ATOM 670 N N . ALA A 1 92 ? 19.280 1.135 -1.072 1.00 94.69 92 ALA A N 1
ATOM 671 C CA . ALA A 1 92 ? 17.979 0.592 -0.682 1.00 94.69 92 ALA A CA 1
ATOM 672 C C . ALA A 1 92 ? 17.519 1.052 0.715 1.00 94.69 92 ALA A C 1
ATOM 674 O O . ALA A 1 92 ? 16.316 1.147 0.967 1.00 94.69 92 ALA A O 1
ATOM 675 N N . ASP A 1 93 ? 18.464 1.343 1.610 1.00 94.44 93 ASP A N 1
ATOM 676 C CA . ASP A 1 93 ? 18.217 1.775 2.985 1.00 94.44 93 ASP A CA 1
ATOM 677 C C . ASP A 1 93 ? 17.539 3.153 3.071 1.00 94.44 93 ASP A C 1
ATOM 679 O O . ASP A 1 93 ? 16.766 3.384 4.006 1.00 94.44 93 ASP A O 1
ATOM 683 N N . GLU A 1 94 ? 17.693 4.005 2.049 1.00 94.81 94 GLU A N 1
ATOM 684 C CA . GLU A 1 94 ? 17.017 5.308 1.937 1.00 94.81 94 GLU A CA 1
ATOM 685 C C . GLU A 1 94 ? 15.479 5.190 1.928 1.00 94.81 94 GLU A C 1
ATOM 687 O O . GLU A 1 94 ? 14.766 6.136 2.271 1.00 94.81 94 GLU A O 1
ATOM 692 N N . PHE A 1 95 ? 14.939 4.020 1.566 1.00 94.69 95 PHE A N 1
ATOM 693 C CA . PHE A 1 95 ? 13.503 3.809 1.342 1.00 94.69 95 PHE A CA 1
ATOM 694 C C . PHE A 1 95 ? 12.807 2.982 2.432 1.00 94.69 95 PHE A C 1
ATOM 696 O O . PHE A 1 95 ? 11.640 2.616 2.284 1.00 94.69 95 PHE A O 1
ATOM 703 N N . THR A 1 96 ? 13.481 2.716 3.553 1.00 92.31 96 THR A N 1
ATOM 704 C CA . THR A 1 96 ? 12.968 1.889 4.668 1.00 92.31 96 THR A CA 1
ATOM 705 C C . THR A 1 96 ? 11.997 2.626 5.600 1.00 92.31 96 THR A C 1
ATOM 707 O O . THR A 1 96 ? 11.465 2.046 6.544 1.00 92.31 96 THR A O 1
ATOM 710 N N . ARG A 1 97 ? 11.704 3.909 5.339 1.00 90.69 97 ARG A N 1
ATOM 711 C CA . ARG A 1 97 ? 10.741 4.711 6.122 1.00 90.69 97 ARG A CA 1
ATOM 712 C C . ARG A 1 97 ? 9.679 5.392 5.250 1.00 90.69 97 ARG A C 1
ATOM 714 O O . ARG A 1 97 ? 9.496 6.611 5.323 1.00 90.69 97 ARG A O 1
ATOM 721 N N . PRO A 1 98 ? 8.919 4.636 4.437 1.00 82.25 98 PRO A N 1
ATOM 722 C CA . PRO A 1 98 ? 8.082 5.211 3.386 1.00 82.25 98 PRO A CA 1
ATOM 723 C C . PRO A 1 98 ? 6.800 5.896 3.904 1.00 82.25 98 PRO A C 1
ATOM 725 O O . PRO A 1 98 ? 6.055 6.493 3.129 1.00 82.25 98 PRO A O 1
ATOM 728 N N . ARG A 1 99 ? 6.521 5.836 5.214 1.00 84.25 99 ARG A N 1
ATOM 729 C CA . ARG A 1 99 ? 5.347 6.443 5.869 1.00 84.25 99 ARG A CA 1
ATOM 730 C C . ARG A 1 99 ? 5.650 7.829 6.446 1.00 84.25 99 ARG A C 1
ATOM 732 O O . ARG A 1 99 ? 5.307 8.102 7.589 1.00 84.25 99 A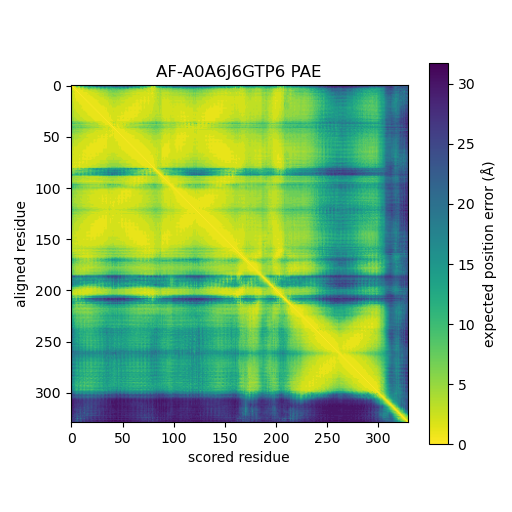RG A O 1
ATOM 739 N N . GLY A 1 100 ? 6.333 8.680 5.684 1.00 83.19 100 GLY A N 1
ATOM 740 C CA . GLY A 1 100 ? 6.728 10.011 6.156 1.00 83.19 100 GLY A CA 1
ATOM 741 C C . GLY A 1 100 ? 7.757 9.971 7.292 1.00 83.19 100 GLY A C 1
ATOM 742 O O . GLY A 1 100 ? 7.684 10.784 8.204 1.00 83.19 100 GLY A O 1
ATOM 743 N N . GLY A 1 101 ? 8.681 9.002 7.272 1.00 88.19 101 GLY A N 1
ATOM 744 C CA . GLY A 1 101 ? 9.780 8.935 8.241 1.00 88.19 101 GLY A CA 1
ATOM 745 C C . GLY A 1 101 ? 9.480 8.209 9.558 1.00 88.19 101 GLY A C 1
ATOM 746 O O . GLY A 1 101 ? 10.388 8.095 10.379 1.00 88.19 101 GLY A O 1
ATOM 747 N N . VAL A 1 102 ? 8.258 7.691 9.755 1.00 92.00 102 VAL A N 1
ATOM 748 C CA . VAL A 1 102 ? 7.869 6.927 10.959 1.00 92.00 102 VAL A CA 1
ATOM 749 C C . VAL A 1 102 ? 8.871 5.804 11.244 1.00 92.00 102 VAL A C 1
ATOM 751 O O . VAL A 1 102 ? 9.199 5.012 10.357 1.00 92.00 102 VAL A O 1
ATOM 754 N N . ALA A 1 103 ? 9.342 5.730 12.490 1.00 94.12 103 ALA A N 1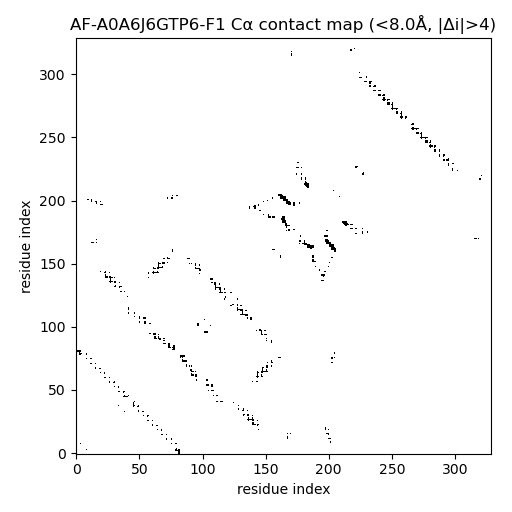
ATOM 755 C CA . ALA A 1 103 ? 10.291 4.711 12.925 1.00 94.12 103 ALA A CA 1
ATOM 756 C C . ALA A 1 103 ? 9.652 3.311 12.927 1.00 94.12 103 ALA A C 1
ATOM 758 O O . ALA A 1 103 ? 8.478 3.148 13.271 1.00 94.12 103 ALA A O 1
ATOM 759 N N . LEU A 1 104 ? 10.437 2.277 12.601 1.00 96.00 104 LEU A N 1
ATOM 760 C CA . LEU A 1 104 ? 9.927 0.902 12.532 1.00 96.00 104 LEU A CA 1
ATOM 761 C C . LEU A 1 104 ? 9.386 0.397 13.866 1.00 96.00 104 LEU A C 1
ATOM 763 O O . LEU A 1 104 ? 8.383 -0.312 13.891 1.00 96.00 104 LEU A O 1
ATOM 767 N N . GLU A 1 105 ? 10.008 0.797 14.971 1.00 96.19 105 GLU A N 1
ATOM 768 C CA . GLU A 1 105 ? 9.540 0.456 16.311 1.00 96.19 105 GLU A CA 1
ATOM 769 C C . GLU A 1 105 ? 8.145 1.037 16.586 1.00 96.19 105 GLU A C 1
ATOM 771 O O . GLU A 1 105 ? 7.255 0.333 17.058 1.00 96.19 105 GLU A O 1
ATOM 776 N N . GLU A 1 106 ? 7.910 2.303 16.228 1.00 95.25 106 GLU A N 1
ATOM 777 C CA . GLU A 1 106 ? 6.598 2.945 16.363 1.00 95.25 106 GLU A CA 1
ATOM 778 C C . GLU A 1 106 ? 5.543 2.252 15.489 1.00 95.25 106 GLU A C 1
ATOM 780 O O . GLU A 1 106 ? 4.419 1.986 15.924 1.00 95.25 106 GLU A O 1
ATOM 785 N N . LEU A 1 107 ? 5.911 1.900 14.257 1.00 94.50 107 LEU A N 1
ATOM 786 C CA . LEU A 1 107 ? 5.038 1.177 13.341 1.00 94.50 107 LEU A CA 1
ATOM 787 C C . LEU A 1 107 ? 4.660 -0.209 13.890 1.00 94.50 107 LEU A C 1
ATOM 789 O O . LEU A 1 107 ? 3.475 -0.557 13.928 1.00 94.50 107 LEU A O 1
ATOM 793 N N . LEU A 1 108 ? 5.648 -0.982 14.345 1.00 96.88 108 LEU A N 1
ATOM 794 C CA . LEU A 1 108 ? 5.479 -2.344 14.860 1.00 96.88 108 LEU A CA 1
ATOM 795 C C . LEU A 1 108 ? 4.905 -2.399 16.283 1.00 96.88 108 LEU A C 1
ATOM 797 O O . LEU A 1 108 ? 4.503 -3.478 16.727 1.00 96.88 108 LEU A O 1
ATOM 801 N N . ARG A 1 109 ? 4.757 -1.255 16.967 1.00 96.81 109 ARG A N 1
ATOM 802 C CA . ARG A 1 109 ? 3.922 -1.128 18.175 1.00 96.81 1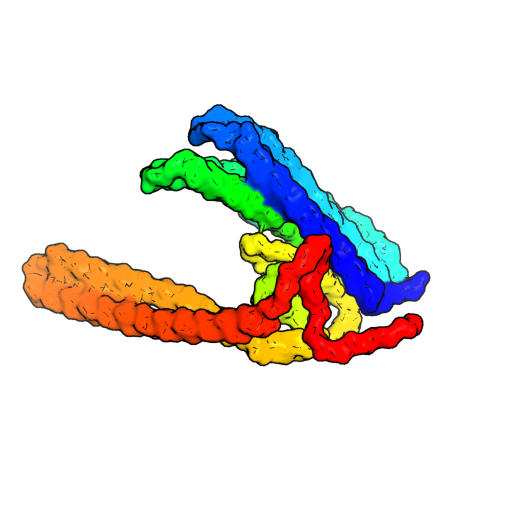09 ARG A CA 1
ATOM 803 C C . ARG A 1 109 ? 2.421 -1.170 17.878 1.00 96.81 109 ARG A C 1
ATOM 805 O O . ARG A 1 109 ? 1.638 -1.546 18.749 1.00 96.81 109 ARG A O 1
ATOM 812 N N . ARG A 1 110 ? 1.973 -0.839 16.661 1.00 95.75 110 ARG A N 1
ATOM 813 C CA . ARG A 1 110 ? 0.532 -0.779 16.320 1.00 95.75 110 ARG A CA 1
ATOM 814 C C . ARG A 1 110 ? -0.214 -2.118 16.494 1.00 95.75 110 ARG A C 1
ATOM 816 O O . ARG A 1 110 ? -1.348 -2.079 16.975 1.00 95.75 110 ARG A O 1
ATOM 823 N N . PRO A 1 111 ? 0.358 -3.291 16.155 1.00 96.56 111 PRO A N 1
ATOM 824 C CA . PRO A 1 111 ? -0.206 -4.596 16.514 1.00 96.56 111 PRO A CA 1
ATOM 825 C C . PRO A 1 111 ? -0.445 -4.784 18.022 1.00 96.56 111 PRO A C 1
ATOM 827 O O . PRO A 1 111 ? -1.520 -5.229 18.417 1.00 96.56 111 PRO A O 1
ATOM 830 N N . ILE A 1 112 ? 0.499 -4.364 18.873 1.00 97.12 112 ILE A N 1
ATOM 831 C CA . ILE A 1 112 ? 0.377 -4.438 20.343 1.00 97.12 112 ILE A CA 1
ATOM 832 C C . ILE A 1 112 ? -0.749 -3.525 20.838 1.00 97.12 112 ILE A C 1
ATOM 834 O O . ILE A 1 112 ? -1.588 -3.940 21.638 1.00 97.12 112 ILE A O 1
ATOM 838 N N . VAL A 1 113 ? -0.821 -2.297 20.315 1.00 96.75 113 VAL A N 1
ATOM 839 C CA . VAL A 1 113 ? -1.919 -1.363 20.613 1.00 96.75 113 VAL A CA 1
ATOM 840 C C . VAL A 1 113 ? -3.265 -1.951 20.189 1.00 96.75 113 VAL A C 1
ATOM 842 O O . VAL A 1 113 ? -4.246 -1.808 20.913 1.00 96.75 113 VAL A O 1
ATOM 845 N N . THR A 1 114 ? -3.316 -2.650 19.053 1.00 96.56 114 THR A N 1
ATOM 846 C CA . THR A 1 114 ? -4.530 -3.319 18.555 1.00 96.56 114 THR A CA 1
ATOM 847 C C . THR A 1 114 ? -4.991 -4.415 19.517 1.00 96.56 114 THR A C 1
ATOM 849 O O . THR A 1 114 ? -6.152 -4.408 19.921 1.00 96.56 114 THR A O 1
ATOM 852 N N . LEU A 1 115 ? -4.076 -5.293 19.945 1.00 96.44 115 LEU A N 1
ATOM 853 C CA . LEU A 1 115 ? -4.328 -6.325 20.958 1.00 96.44 115 LEU A CA 1
ATOM 854 C C . LEU A 1 115 ? -4.889 -5.714 22.251 1.00 96.44 115 LEU A C 1
ATOM 856 O O . LEU A 1 115 ? -5.963 -6.096 22.709 1.00 96.44 115 LEU A O 1
ATOM 860 N N . ARG A 1 116 ? -4.194 -4.729 22.826 1.00 97.56 116 ARG A N 1
ATOM 861 C CA . ARG A 1 116 ? -4.592 -4.117 24.105 1.00 97.56 116 ARG A CA 1
ATOM 862 C C . ARG A 1 116 ? -5.912 -3.369 24.014 1.00 97.56 116 ARG A C 1
ATOM 864 O O . ARG A 1 116 ? -6.718 -3.432 24.934 1.00 97.56 116 ARG A O 1
ATOM 871 N N . SER A 1 117 ? -6.150 -2.702 22.890 1.00 96.75 117 SER A N 1
ATOM 872 C CA . SER A 1 117 ? -7.404 -1.993 22.640 1.00 96.75 117 SER A CA 1
ATOM 873 C C . SER A 1 117 ? -8.587 -2.952 22.514 1.00 96.75 117 SER A C 1
ATOM 875 O O . SER A 1 117 ? -9.682 -2.615 22.950 1.00 96.75 117 SER A O 1
ATOM 877 N N . ALA A 1 118 ? -8.390 -4.136 21.924 1.00 93.75 118 ALA A N 1
ATOM 878 C CA . ALA A 1 118 ? -9.418 -5.173 21.867 1.00 93.75 118 ALA A CA 1
ATOM 879 C C . ALA A 1 118 ? -9.711 -5.749 23.263 1.00 93.75 118 ALA A C 1
ATOM 881 O O . ALA A 1 118 ? -10.872 -5.825 23.656 1.00 93.75 118 ALA A O 1
ATOM 882 N N . LEU A 1 119 ? -8.672 -6.040 24.054 1.00 97.62 119 LEU A N 1
ATOM 883 C CA . LEU A 1 119 ? -8.829 -6.476 25.449 1.00 97.62 119 LEU A CA 1
ATOM 884 C C . LEU A 1 119 ? -9.578 -5.443 26.301 1.00 97.62 119 LEU A C 1
ATOM 886 O O . LEU A 1 119 ? -10.491 -5.796 27.039 1.00 97.62 119 LEU A O 1
ATOM 890 N N . ALA A 1 120 ? -9.247 -4.157 26.158 1.00 97.12 120 ALA A N 1
ATOM 891 C CA . ALA A 1 120 ? -9.930 -3.073 26.867 1.00 97.12 120 ALA A CA 1
ATOM 892 C C . ALA A 1 120 ? -11.424 -2.960 26.506 1.00 97.12 120 ALA A C 1
ATOM 894 O O . ALA A 1 120 ? -12.204 -2.418 27.283 1.00 97.12 120 ALA A O 1
ATOM 895 N N . LYS A 1 121 ? -11.830 -3.482 25.342 1.00 97.31 121 LYS A N 1
ATOM 896 C CA . LYS A 1 121 ? -13.229 -3.564 24.898 1.00 97.31 121 LYS A CA 1
ATOM 897 C C . LYS A 1 121 ? -13.929 -4.860 25.330 1.00 97.31 121 LYS A C 1
ATOM 899 O O . LYS A 1 121 ? -15.075 -5.069 24.947 1.00 97.31 121 LYS A O 1
ATOM 904 N N . GLY A 1 122 ? -13.264 -5.712 26.110 1.00 97.62 122 GLY A N 1
ATOM 905 C CA . GLY A 1 122 ? -13.821 -6.966 26.619 1.00 97.62 122 GLY A CA 1
ATOM 906 C C . GLY A 1 122 ? -13.677 -8.164 25.678 1.00 97.62 122 GLY A C 1
ATOM 907 O O . GLY A 1 122 ? -14.281 -9.201 25.939 1.00 97.62 122 GLY A O 1
ATOM 908 N N . GLU A 1 123 ? -12.893 -8.058 24.600 1.00 97.12 123 GLU A N 1
ATOM 909 C CA . GLU A 1 123 ? -12.628 -9.206 23.724 1.00 97.12 123 GLU A CA 1
ATOM 910 C C . GLU A 1 123 ? -11.785 -10.272 24.449 1.00 97.12 123 GLU A C 1
ATOM 912 O O . GLU A 1 123 ? -10.819 -9.919 25.138 1.00 97.12 123 GLU A O 1
ATOM 917 N N . PRO A 1 124 ? -12.068 -11.575 24.259 1.00 97.00 124 PRO A N 1
ATOM 918 C CA . PRO A 1 124 ? -11.202 -12.646 24.742 1.00 97.00 124 PRO A CA 1
ATOM 919 C C . PRO A 1 124 ? -9.781 -12.535 24.176 1.00 97.00 124 PRO A C 1
ATOM 921 O O . PRO A 1 124 ? -9.584 -12.085 23.042 1.00 97.00 124 PRO A O 1
ATOM 924 N N . PHE A 1 125 ? -8.785 -13.004 24.935 1.00 96.19 125 PHE A N 1
ATOM 925 C CA . PHE A 1 125 ? -7.375 -12.894 24.544 1.00 96.19 125 PHE A CA 1
ATOM 926 C C . PHE A 1 125 ? -7.083 -13.483 23.161 1.00 96.19 125 PHE A C 1
ATOM 928 O O . PHE A 1 125 ? -6.429 -12.821 22.360 1.00 96.19 125 PHE A O 1
ATOM 935 N N . ASP A 1 126 ? -7.616 -14.663 22.839 1.00 94.19 126 ASP A N 1
ATOM 936 C CA . ASP A 1 126 ? -7.384 -15.309 21.541 1.00 94.19 126 ASP A CA 1
ATOM 937 C C . ASP A 1 126 ? -7.859 -14.435 20.377 1.00 94.19 126 ASP A C 1
ATOM 939 O O . ASP A 1 126 ? -7.147 -14.240 19.387 1.00 94.19 126 ASP A O 1
ATOM 943 N N . ARG A 1 127 ? -9.040 -13.825 20.523 1.00 94.69 127 ARG A N 1
ATOM 944 C CA . ARG A 1 127 ? -9.608 -12.920 19.523 1.00 94.69 127 ARG A CA 1
ATOM 945 C C . ARG A 1 127 ? -8.791 -11.635 19.407 1.00 94.69 127 ARG A C 1
ATOM 947 O O . ARG A 1 127 ? -8.485 -11.192 18.297 1.00 94.69 127 ARG A O 1
ATOM 954 N N . ALA A 1 128 ? -8.407 -11.053 20.538 1.00 95.00 128 ALA A N 1
ATOM 955 C CA . ALA A 1 128 ? -7.592 -9.848 20.592 1.00 95.00 128 ALA A CA 1
ATOM 956 C C . ALA A 1 128 ? -6.180 -10.077 20.009 1.00 95.00 128 ALA A C 1
ATOM 958 O O . ALA A 1 128 ? -5.663 -9.238 19.265 1.00 95.00 128 ALA A O 1
ATOM 959 N N . SER A 1 129 ? -5.579 -11.239 20.273 1.00 95.56 129 SER A N 1
ATOM 960 C CA . SER A 1 129 ? -4.288 -11.651 19.715 1.00 95.56 129 SER A CA 1
ATOM 961 C C . SER A 1 129 ? -4.381 -11.879 18.212 1.00 95.56 129 SER A C 1
ATOM 963 O O . SER A 1 129 ? -3.528 -11.398 17.467 1.00 95.56 129 SER A O 1
ATOM 965 N N . GLN A 1 130 ? -5.459 -12.500 17.729 1.00 94.81 130 GLN A N 1
ATOM 966 C CA . GLN A 1 130 ? -5.702 -12.647 16.296 1.00 94.81 130 GLN A CA 1
ATOM 967 C C . GLN A 1 130 ? -5.785 -11.286 15.582 1.00 94.81 130 GLN A C 1
ATOM 969 O O . GLN A 1 130 ? -5.211 -11.128 14.505 1.00 94.81 130 GLN A O 1
ATOM 974 N N . LEU A 1 131 ? -6.451 -10.287 16.175 1.00 93.81 131 LEU A N 1
ATOM 975 C CA . LEU A 1 131 ? -6.500 -8.922 15.631 1.00 93.81 131 LEU A CA 1
ATOM 976 C C . LEU A 1 131 ? -5.109 -8.278 1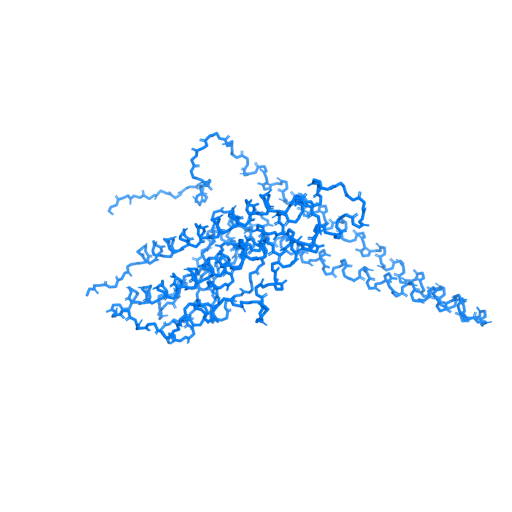5.553 1.00 93.81 131 LEU A C 1
ATOM 978 O O . LEU A 1 131 ? -4.769 -7.655 14.544 1.00 93.81 131 LEU A O 1
ATOM 982 N N . GLY A 1 132 ? -4.289 -8.451 16.592 1.00 93.69 132 GLY A N 1
ATOM 983 C CA . GLY A 1 132 ? -2.896 -8.007 16.584 1.00 93.69 132 GLY A CA 1
ATOM 984 C C . GLY A 1 132 ? -2.069 -8.699 15.494 1.00 93.69 132 GLY A C 1
ATOM 985 O O . GLY A 1 132 ? -1.406 -8.019 14.711 1.00 93.69 132 GLY A O 1
ATOM 986 N N . SER A 1 133 ? -2.192 -10.023 15.354 1.00 96.00 133 SER A N 1
ATOM 987 C CA . SER A 1 133 ? -1.527 -10.811 14.303 1.00 96.00 133 SER A CA 1
ATOM 988 C C . SER A 1 133 ? -1.916 -10.342 12.898 1.00 96.00 133 SER A C 1
ATOM 990 O O . SER A 1 133 ? -1.052 -10.093 12.058 1.00 96.00 133 SER A O 1
ATOM 992 N N . GLN A 1 134 ? -3.213 -10.124 12.649 1.00 94.06 134 GLN A N 1
ATOM 993 C CA . GLN A 1 134 ? -3.714 -9.589 11.378 1.00 94.06 134 GLN A CA 1
ATOM 994 C C . GLN A 1 134 ? -3.121 -8.210 11.077 1.00 94.06 134 GLN A C 1
ATOM 996 O O . GLN A 1 134 ? -2.718 -7.933 9.945 1.00 94.06 134 GLN A O 1
ATOM 1001 N N . ARG A 1 135 ? -3.011 -7.347 12.095 1.00 93.62 135 ARG A N 1
ATOM 1002 C CA . ARG A 1 135 ? -2.377 -6.034 11.950 1.00 93.62 135 ARG A CA 1
ATOM 1003 C C . ARG A 1 135 ? -0.880 -6.148 11.653 1.00 93.62 135 ARG A C 1
ATOM 1005 O O . ARG A 1 135 ? -0.380 -5.383 10.829 1.00 93.62 135 ARG A O 1
ATOM 1012 N N . ALA A 1 136 ? -0.176 -7.089 12.279 1.00 94.69 136 ALA A N 1
ATOM 1013 C CA . ALA A 1 136 ? 1.236 -7.357 12.014 1.00 94.69 136 ALA A CA 1
ATOM 1014 C C . ALA A 1 136 ? 1.459 -7.862 10.579 1.00 94.69 136 ALA A C 1
ATOM 1016 O O . ALA A 1 136 ? 2.294 -7.316 9.859 1.00 94.69 136 ALA A O 1
ATOM 1017 N N . ALA A 1 137 ? 0.653 -8.827 10.129 1.00 94.19 137 ALA A N 1
ATOM 1018 C CA . ALA A 1 137 ? 0.678 -9.333 8.758 1.00 94.19 137 ALA A CA 1
ATOM 1019 C C . ALA A 1 137 ? 0.397 -8.220 7.735 1.00 94.19 137 ALA A C 1
ATOM 1021 O O . ALA A 1 137 ? 1.079 -8.115 6.717 1.00 94.19 137 ALA A O 1
ATOM 1022 N N . GLN A 1 138 ? -0.564 -7.339 8.029 1.00 90.88 138 GLN A N 1
ATOM 1023 C CA . GLN A 1 138 ? -0.890 -6.200 7.172 1.00 90.88 138 GLN A CA 1
ATOM 1024 C C . GLN A 1 138 ? 0.284 -5.222 7.024 1.00 90.88 138 GLN A C 1
ATOM 1026 O O . GLN A 1 138 ? 0.526 -4.735 5.917 1.00 90.88 138 GLN A O 1
ATOM 1031 N N . ILE A 1 139 ? 1.007 -4.928 8.111 1.00 92.75 139 ILE A N 1
ATOM 1032 C CA . ILE A 1 139 ? 2.237 -4.117 8.069 1.00 92.75 139 ILE A CA 1
ATOM 1033 C C . ILE A 1 139 ? 3.295 -4.831 7.222 1.00 92.75 139 ILE A C 1
ATOM 1035 O O . ILE A 1 139 ? 3.823 -4.243 6.282 1.00 92.75 139 ILE A O 1
ATOM 1039 N N . GLY A 1 140 ? 3.521 -6.121 7.486 1.00 93.75 140 GLY A N 1
ATOM 1040 C CA . GLY A 1 140 ? 4.473 -6.948 6.744 1.00 93.75 140 GLY A CA 1
ATOM 1041 C C . GLY A 1 140 ? 4.220 -7.007 5.242 1.00 93.75 140 GLY A C 1
ATOM 1042 O O . GLY A 1 140 ? 5.172 -7.012 4.469 1.00 93.75 140 GLY A O 1
ATOM 1043 N N . ALA A 1 141 ? 2.955 -6.994 4.823 1.00 91.56 141 ALA A N 1
ATOM 1044 C CA . ALA A 1 141 ? 2.588 -6.931 3.414 1.00 91.56 141 ALA A CA 1
ATOM 1045 C C . ALA A 1 141 ? 2.710 -5.511 2.832 1.00 91.56 141 ALA A C 1
ATOM 1047 O O . ALA A 1 141 ? 3.125 -5.326 1.693 1.00 91.56 141 ALA A O 1
ATOM 1048 N N . THR A 1 142 ? 2.319 -4.482 3.582 1.00 90.31 142 THR A N 1
ATOM 1049 C CA . THR A 1 142 ? 2.182 -3.132 3.014 1.00 90.31 142 THR A CA 1
ATOM 1050 C C . THR A 1 142 ? 3.526 -2.419 2.888 1.00 90.31 142 THR A C 1
ATOM 1052 O O . THR A 1 142 ? 3.792 -1.774 1.877 1.00 90.31 142 THR A O 1
ATOM 1055 N N . ASP A 1 143 ? 4.375 -2.503 3.906 1.00 93.44 143 ASP A N 1
ATOM 1056 C CA . ASP A 1 143 ? 5.559 -1.652 4.011 1.00 93.44 143 ASP A CA 1
ATOM 1057 C C . ASP A 1 143 ? 6.679 -2.004 3.013 1.00 93.44 143 ASP A C 1
ATOM 1059 O O . ASP A 1 143 ? 7.220 -1.071 2.415 1.00 93.44 143 ASP A O 1
ATOM 1063 N N . PRO A 1 144 ? 6.954 -3.284 2.678 1.00 94.81 144 PRO A N 1
ATOM 1064 C CA . PRO A 1 144 ? 7.841 -3.617 1.560 1.00 94.81 144 PRO A CA 1
ATOM 1065 C C . PRO A 1 144 ? 7.358 -3.049 0.220 1.00 94.81 144 PRO A C 1
ATOM 1067 O O . PRO A 1 144 ? 8.159 -2.556 -0.573 1.00 94.81 144 PRO A O 1
ATOM 1070 N N . MET A 1 145 ? 6.043 -3.045 -0.026 1.00 91.94 145 MET A N 1
ATOM 1071 C CA . MET A 1 145 ? 5.481 -2.446 -1.242 1.00 91.94 145 MET A CA 1
ATOM 1072 C C . MET A 1 145 ? 5.657 -0.927 -1.236 1.00 91.94 145 MET A C 1
ATOM 1074 O O . MET A 1 145 ? 6.054 -0.346 -2.244 1.00 91.94 145 MET A O 1
ATOM 1078 N N . LEU A 1 146 ? 5.426 -0.265 -0.099 1.00 91.44 146 LEU A N 1
ATOM 1079 C CA . LEU A 1 146 ? 5.660 1.175 0.026 1.00 91.44 146 LEU A CA 1
ATOM 1080 C C . LEU A 1 146 ? 7.137 1.550 -0.196 1.00 91.44 146 LEU A C 1
ATOM 1082 O O . LEU A 1 146 ? 7.395 2.551 -0.867 1.00 91.44 146 LEU A O 1
ATOM 1086 N N . ALA A 1 147 ? 8.079 0.743 0.302 1.00 94.44 147 ALA A N 1
ATOM 1087 C CA . ALA A 1 147 ? 9.513 0.921 0.068 1.00 94.44 147 ALA A CA 1
ATOM 1088 C C . ALA A 1 147 ? 9.866 0.769 -1.422 1.00 94.44 147 ALA A C 1
ATOM 1090 O O . ALA A 1 147 ? 10.496 1.653 -2.001 1.00 94.44 147 ALA A O 1
ATOM 1091 N N . SER A 1 148 ? 9.369 -0.289 -2.075 1.00 94.00 148 SER A N 1
ATOM 1092 C CA . SER A 1 148 ? 9.492 -0.473 -3.529 1.00 94.00 148 SER A CA 1
ATOM 1093 C C . SER A 1 148 ? 8.940 0.725 -4.309 1.00 94.00 148 SER A C 1
ATOM 1095 O O . SER A 1 148 ? 9.619 1.256 -5.185 1.00 94.00 148 SER A O 1
ATOM 1097 N N . ARG A 1 149 ? 7.745 1.221 -3.963 1.00 91.56 149 ARG A N 1
ATOM 1098 C CA . ARG A 1 149 ? 7.146 2.394 -4.617 1.00 91.56 149 ARG A CA 1
ATOM 1099 C C . ARG A 1 149 ? 8.013 3.642 -4.454 1.00 91.56 149 ARG A C 1
ATOM 1101 O O . ARG A 1 149 ? 8.191 4.375 -5.423 1.00 91.56 149 ARG A O 1
ATOM 1108 N N . ALA A 1 150 ? 8.518 3.915 -3.252 1.00 91.56 150 ALA A N 1
ATOM 1109 C CA . ALA A 1 150 ? 9.377 5.074 -3.014 1.00 91.56 150 ALA A CA 1
ATOM 1110 C C . ALA A 1 150 ? 10.669 4.990 -3.848 1.00 91.56 150 ALA A C 1
ATOM 1112 O O . ALA A 1 150 ? 11.007 5.946 -4.545 1.00 91.56 150 ALA A O 1
ATOM 1113 N N . ALA A 1 151 ? 11.303 3.814 -3.873 1.00 93.75 151 ALA A N 1
ATOM 1114 C CA . ALA A 1 151 ? 12.488 3.548 -4.682 1.00 93.75 151 ALA A CA 1
ATOM 1115 C C . ALA A 1 151 ? 12.220 3.692 -6.189 1.00 93.75 151 ALA A C 1
ATOM 1117 O O . ALA A 1 151 ? 12.979 4.344 -6.902 1.00 93.75 151 ALA A O 1
ATOM 1118 N N . GLY A 1 152 ? 11.112 3.130 -6.682 1.00 92.25 152 GLY A N 1
ATOM 1119 C CA . GLY A 1 152 ? 10.711 3.230 -8.085 1.00 92.25 152 GLY A CA 1
ATOM 1120 C C . GLY A 1 152 ? 10.421 4.668 -8.510 1.00 92.25 152 GLY A C 1
ATOM 1121 O O . GLY A 1 152 ? 10.873 5.095 -9.567 1.00 92.25 152 GLY A O 1
ATOM 1122 N N . SER A 1 153 ? 9.726 5.440 -7.671 1.00 91.00 153 SER A N 1
ATOM 1123 C CA . SER A 1 153 ? 9.476 6.866 -7.913 1.00 91.00 153 SER A CA 1
ATOM 1124 C C . SER A 1 153 ? 10.787 7.655 -8.023 1.00 91.00 153 SER A C 1
ATOM 1126 O O . SER A 1 153 ? 10.991 8.363 -9.009 1.00 91.00 153 SER A O 1
ATOM 1128 N N . ALA A 1 154 ? 11.716 7.459 -7.080 1.00 92.12 154 ALA A N 1
ATOM 1129 C CA . ALA A 1 154 ? 13.026 8.109 -7.101 1.00 92.12 154 ALA A CA 1
ATOM 1130 C C . ALA A 1 154 ? 13.854 7.720 -8.339 1.00 92.12 154 ALA A C 1
ATOM 1132 O O . ALA A 1 154 ? 14.380 8.594 -9.031 1.00 92.12 154 ALA A O 1
ATOM 1133 N N . ALA A 1 155 ? 13.926 6.424 -8.661 1.00 92.38 155 ALA A N 1
ATOM 1134 C CA . ALA A 1 155 ? 14.672 5.920 -9.811 1.00 92.38 155 ALA A CA 1
ATOM 1135 C C . ALA A 1 155 ? 14.123 6.445 -11.141 1.00 92.38 155 ALA A C 1
ATOM 1137 O O . ALA A 1 155 ? 14.897 6.905 -11.977 1.00 92.38 155 ALA A O 1
ATOM 1138 N N . MET A 1 156 ? 12.799 6.427 -11.327 1.00 90.69 156 MET A N 1
ATOM 1139 C CA . MET A 1 156 ? 12.187 6.933 -12.556 1.00 90.69 156 MET A CA 1
ATOM 1140 C C . MET A 1 156 ? 12.352 8.445 -12.700 1.00 90.69 156 MET A C 1
ATOM 1142 O O . MET A 1 156 ? 12.652 8.918 -13.788 1.00 90.69 156 MET A O 1
ATOM 1146 N N . LYS A 1 157 ? 12.222 9.209 -11.608 1.00 90.25 157 LYS A N 1
ATOM 1147 C CA . LYS A 1 157 ? 12.447 10.663 -11.621 1.00 90.25 157 LYS A CA 1
ATOM 1148 C C . LYS A 1 157 ? 13.887 11.028 -11.981 1.00 90.25 157 LYS A C 1
ATOM 1150 O O . LYS A 1 157 ? 14.135 12.049 -12.617 1.00 90.25 157 LYS A O 1
ATOM 1155 N N . ALA A 1 158 ? 14.841 10.205 -11.557 1.00 90.56 158 ALA A N 1
ATOM 1156 C CA . ALA A 1 158 ? 16.253 10.400 -11.848 1.00 90.56 158 ALA A CA 1
ATOM 1157 C C . ALA A 1 158 ? 16.643 10.010 -13.286 1.00 90.56 158 ALA A C 1
ATOM 1159 O O . ALA A 1 158 ? 17.771 10.300 -13.692 1.00 90.56 158 ALA A O 1
ATOM 1160 N N . GLU A 1 159 ? 15.746 9.372 -14.040 1.00 90.19 159 GLU A N 1
ATOM 1161 C CA . GLU A 1 159 ? 15.985 8.834 -15.376 1.00 90.19 159 GLU A CA 1
ATOM 1162 C C . GLU A 1 159 ? 15.230 9.651 -16.447 1.00 90.19 159 GLU A C 1
ATOM 1164 O O . GLU A 1 159 ? 14.042 9.422 -16.674 1.00 90.19 159 GLU A O 1
ATOM 1169 N N . PRO A 1 160 ? 15.900 10.584 -17.155 1.00 88.44 160 PRO A N 1
ATOM 1170 C CA . PRO A 1 160 ? 15.246 11.496 -18.101 1.00 88.44 160 PRO A CA 1
ATOM 1171 C C . PRO A 1 160 ? 14.568 10.808 -19.290 1.00 88.44 160 PRO A C 1
ATOM 1173 O O . PRO A 1 160 ? 13.735 11.415 -19.959 1.00 88.44 160 PRO A O 1
ATOM 1176 N N . ARG A 1 161 ? 14.943 9.560 -19.592 1.00 87.81 161 ARG A N 1
ATOM 1177 C CA . ARG A 1 161 ? 14.359 8.790 -20.698 1.00 87.81 161 ARG A CA 1
ATOM 1178 C C . ARG A 1 161 ? 12.974 8.240 -20.354 1.00 87.81 161 ARG A C 1
ATOM 1180 O O . ARG A 1 161 ? 12.224 7.885 -21.264 1.00 87.81 161 ARG A O 1
ATOM 1187 N N . ILE A 1 162 ? 12.631 8.155 -19.068 1.00 88.44 162 ILE A N 1
ATOM 1188 C CA . ILE A 1 162 ? 11.318 7.708 -18.607 1.00 88.44 162 ILE A CA 1
ATOM 1189 C C . ILE A 1 162 ? 10.354 8.896 -18.642 1.00 88.44 162 ILE A C 1
ATOM 1191 O O . ILE A 1 162 ? 10.528 9.885 -17.939 1.00 88.44 162 ILE A O 1
ATOM 1195 N N . VAL A 1 163 ? 9.307 8.785 -19.460 1.00 85.88 163 VAL A N 1
ATOM 1196 C CA . VAL A 1 163 ? 8.305 9.846 -19.692 1.00 85.88 163 VAL A CA 1
ATOM 1197 C C . VAL A 1 163 ? 6.949 9.541 -19.044 1.00 85.88 163 VAL A C 1
ATOM 1199 O O . VAL A 1 163 ? 5.959 10.248 -19.266 1.00 85.88 163 VAL A O 1
ATOM 1202 N N . GLY A 1 164 ? 6.883 8.445 -18.291 1.00 85.50 164 GLY A N 1
ATOM 1203 C CA . GLY A 1 164 ? 5.690 7.993 -17.597 1.00 85.50 164 GLY A CA 1
ATOM 1204 C C . GLY A 1 164 ? 5.805 6.556 -17.103 1.00 85.50 164 GLY A C 1
ATOM 1205 O O . GLY A 1 164 ? 6.861 5.930 -17.183 1.00 85.50 164 GLY A O 1
ATOM 1206 N N . TYR A 1 165 ? 4.695 6.017 -16.615 1.00 85.25 165 TYR A N 1
ATOM 1207 C CA . TYR A 1 165 ? 4.588 4.624 -16.202 1.00 85.25 165 TYR A CA 1
ATOM 1208 C C . TYR A 1 165 ? 3.184 4.064 -16.454 1.00 85.25 165 TYR A C 1
ATOM 1210 O O . TYR A 1 165 ? 2.196 4.798 -16.566 1.00 85.25 165 TYR A O 1
ATOM 1218 N N . ARG A 1 166 ? 3.102 2.734 -16.487 1.00 82.12 166 ARG A N 1
ATOM 1219 C CA . ARG A 1 166 ? 1.865 1.952 -16.371 1.00 82.12 166 ARG A CA 1
ATOM 1220 C C . ARG A 1 166 ? 1.878 1.153 -15.076 1.00 82.12 166 ARG A C 1
ATOM 1222 O O . ARG A 1 166 ? 2.946 0.808 -14.570 1.00 82.12 166 ARG A O 1
ATOM 1229 N N . ARG A 1 167 ? 0.702 0.840 -14.536 1.00 83.31 167 ARG A N 1
ATOM 1230 C CA . ARG A 1 167 ? 0.594 -0.080 -13.395 1.00 83.31 167 ARG A CA 1
ATOM 1231 C C . ARG A 1 167 ? 0.619 -1.517 -13.881 1.00 83.31 167 ARG A C 1
ATOM 1233 O O . ARG A 1 167 ? -0.000 -1.831 -14.891 1.00 83.31 167 ARG A O 1
ATOM 1240 N N . VAL A 1 168 ? 1.282 -2.368 -13.115 1.00 82.94 168 VAL A N 1
ATOM 1241 C CA . VAL A 1 168 ? 1.267 -3.817 -13.299 1.00 82.94 168 VAL A CA 1
ATOM 1242 C C . VAL A 1 168 ? 0.517 -4.380 -12.093 1.00 82.94 168 VAL A C 1
ATOM 1244 O O . VAL A 1 168 ? 1.038 -4.330 -10.984 1.00 82.94 168 VAL A O 1
ATOM 1247 N N . PRO A 1 169 ? -0.764 -4.756 -12.235 1.00 77.88 169 PRO A N 1
ATOM 1248 C CA . PRO A 1 169 ? -1.529 -5.318 -11.133 1.00 77.88 169 PRO A CA 1
ATOM 1249 C C . PRO A 1 169 ? -1.160 -6.788 -10.906 1.00 77.88 169 PRO A C 1
ATOM 1251 O O . PRO A 1 169 ? -0.922 -7.522 -11.860 1.00 77.88 169 PRO A O 1
ATOM 1254 N N . ASP A 1 170 ? -1.176 -7.232 -9.648 1.00 75.62 170 ASP A N 1
ATOM 1255 C CA . ASP A 1 170 ? -1.120 -8.661 -9.328 1.00 75.62 170 ASP A CA 1
ATOM 1256 C C . ASP A 1 170 ? -2.448 -9.380 -9.659 1.00 75.62 170 ASP A C 1
ATOM 1258 O O . ASP A 1 170 ? -3.480 -8.742 -9.891 1.00 75.62 170 ASP A O 1
ATOM 1262 N N . GLY A 1 171 ? -2.442 -10.718 -9.670 1.00 67.88 171 GLY A N 1
ATOM 1263 C CA . GLY A 1 171 ? -3.631 -11.522 -10.000 1.00 67.88 171 GLY A CA 1
ATOM 1264 C C . GLY A 1 171 ? -4.807 -11.370 -9.021 1.00 67.88 171 GLY A C 1
ATOM 1265 O O . GLY A 1 171 ? -5.955 -11.597 -9.394 1.00 67.88 171 GLY A O 1
ATOM 1266 N N . GLY A 1 172 ? -4.546 -10.937 -7.787 1.00 68.25 172 GLY A N 1
ATOM 1267 C CA . GLY A 1 172 ? -5.544 -10.612 -6.766 1.00 68.25 172 GLY A CA 1
ATOM 1268 C C . GLY A 1 172 ? -5.922 -9.127 -6.717 1.00 68.25 172 GLY A C 1
ATOM 1269 O O . GLY A 1 172 ? -6.627 -8.706 -5.795 1.00 68.25 172 GLY A O 1
ATOM 1270 N N . ALA A 1 173 ? -5.468 -8.313 -7.675 1.00 71.88 173 ALA A N 1
ATOM 1271 C CA . ALA A 1 173 ? -5.705 -6.880 -7.665 1.00 71.88 173 ALA A CA 1
ATOM 1272 C C . ALA A 1 173 ? -7.202 -6.545 -7.692 1.00 71.88 173 ALA A C 1
ATOM 1274 O O . ALA A 1 173 ? -7.992 -7.073 -8.483 1.00 71.88 173 ALA A O 1
ATOM 1275 N N . CYS A 1 174 ? -7.597 -5.587 -6.851 1.00 71.19 174 CYS A N 1
ATOM 1276 C CA . CYS A 1 174 ? -8.976 -5.129 -6.813 1.00 71.19 174 CYS A CA 1
ATOM 1277 C C . CYS A 1 174 ? -9.372 -4.450 -8.137 1.00 71.19 174 CYS A C 1
ATOM 1279 O O . CYS A 1 174 ? -8.540 -4.022 -8.943 1.00 71.19 174 CYS A O 1
ATOM 1281 N N . ALA A 1 175 ? -10.678 -4.303 -8.353 1.00 73.19 175 ALA A N 1
ATOM 1282 C CA . ALA A 1 175 ? -11.210 -3.749 -9.592 1.00 73.19 175 ALA A CA 1
ATOM 1283 C C . ALA A 1 175 ? -10.686 -2.330 -9.907 1.00 73.19 175 ALA A C 1
ATOM 1285 O O . ALA A 1 175 ? -10.438 -2.014 -11.068 1.00 73.19 175 ALA A O 1
ATOM 1286 N N . PHE A 1 176 ? -10.427 -1.510 -8.880 1.00 75.06 176 PHE A N 1
ATOM 1287 C CA . PHE A 1 176 ? -9.812 -0.190 -9.041 1.00 75.06 176 PHE A CA 1
ATOM 1288 C C . PHE A 1 176 ? -8.376 -0.270 -9.570 1.00 75.06 176 PHE A C 1
ATOM 1290 O O . PHE A 1 176 ? -8.029 0.453 -10.498 1.00 75.06 176 PHE A O 1
ATOM 1297 N N . CYS A 1 177 ? -7.549 -1.168 -9.030 1.00 74.31 177 CYS A N 1
ATOM 1298 C CA . CYS A 1 177 ? -6.178 -1.376 -9.496 1.00 74.31 177 CYS A CA 1
ATOM 1299 C C . CYS A 1 177 ? -6.136 -1.852 -10.953 1.00 74.31 177 CYS A C 1
ATOM 1301 O O . CYS A 1 177 ? -5.337 -1.344 -11.737 1.00 74.31 177 CYS A O 1
ATOM 1303 N N . ARG A 1 178 ? -7.041 -2.763 -11.335 1.00 78.25 178 ARG A N 1
ATOM 1304 C CA . ARG A 1 178 ? -7.178 -3.218 -12.729 1.00 78.25 178 ARG A CA 1
ATOM 1305 C C . ARG A 1 178 ? -7.618 -2.089 -13.659 1.00 78.25 178 ARG A C 1
ATOM 1307 O O . ARG A 1 178 ? -7.054 -1.937 -14.734 1.00 78.25 178 ARG A O 1
ATOM 1314 N N . LEU A 1 179 ? -8.558 -1.247 -13.224 1.00 78.31 179 LEU A N 1
ATOM 1315 C CA . LEU A 1 179 ? -8.956 -0.055 -13.977 1.00 78.31 179 LEU A CA 1
ATOM 1316 C C . LEU A 1 179 ? -7.792 0.929 -14.131 1.00 78.31 179 LEU A C 1
ATOM 1318 O O . LEU A 1 179 ? -7.540 1.413 -15.231 1.00 78.31 179 LEU A O 1
ATOM 1322 N N . ALA A 1 180 ? -7.058 1.196 -13.053 1.00 78.69 180 ALA A N 1
ATOM 1323 C CA . ALA A 1 180 ? -5.895 2.074 -13.059 1.00 78.69 180 ALA A CA 1
ATOM 1324 C C . ALA A 1 180 ? -4.792 1.562 -14.007 1.00 78.69 180 ALA A C 1
ATOM 1326 O O . ALA A 1 180 ? -4.142 2.354 -14.680 1.00 78.69 180 ALA A O 1
ATOM 1327 N N . ALA A 1 181 ? -4.624 0.243 -14.134 1.00 79.31 181 ALA A N 1
ATOM 1328 C CA . ALA A 1 181 ? -3.684 -0.366 -15.077 1.00 79.31 181 ALA A CA 1
ATOM 1329 C C . ALA A 1 181 ? -4.035 -0.147 -16.560 1.00 79.31 181 ALA A C 1
ATOM 1331 O O . ALA A 1 181 ? -3.159 -0.263 -17.410 1.00 79.31 181 ALA A O 1
ATOM 1332 N N . THR A 1 182 ? -5.274 0.246 -16.887 1.00 75.81 182 THR A N 1
ATOM 1333 C CA . THR A 1 182 ? -5.664 0.585 -18.272 1.00 75.81 182 THR A CA 1
ATOM 1334 C C . THR A 1 182 ? -5.166 1.959 -18.732 1.00 75.81 182 THR A C 1
ATOM 1336 O O . THR A 1 182 ? -5.363 2.323 -19.893 1.00 75.81 182 THR A O 1
ATOM 1339 N N . GLN A 1 183 ? -4.564 2.742 -17.831 1.00 79.44 183 GLN A N 1
ATOM 1340 C CA . GLN A 1 183 ? -4.200 4.139 -18.054 1.00 79.44 183 GLN A CA 1
ATOM 1341 C C . GLN A 1 183 ? -2.685 4.355 -18.040 1.00 79.44 183 GLN A C 1
ATOM 1343 O O . GLN A 1 183 ? -1.943 3.683 -17.322 1.00 79.44 183 GLN A O 1
ATOM 1348 N N . ARG A 1 184 ? -2.252 5.375 -18.785 1.00 79.44 184 ARG A N 1
ATOM 1349 C CA . ARG A 1 184 ? -0.912 5.972 -18.701 1.00 79.44 184 ARG A CA 1
ATOM 1350 C C . ARG A 1 184 ? -0.856 7.036 -17.605 1.00 79.44 184 ARG A C 1
ATOM 1352 O O . ARG A 1 184 ? -1.763 7.868 -17.489 1.00 79.44 184 ARG A O 1
ATOM 1359 N N . TYR A 1 185 ? 0.266 7.078 -16.892 1.00 81.88 185 TYR A N 1
ATOM 1360 C CA . TYR A 1 185 ? 0.591 8.108 -15.906 1.00 81.88 185 TYR A CA 1
ATOM 1361 C C . TYR A 1 185 ? 1.861 8.848 -16.325 1.00 81.88 185 TYR A C 1
ATOM 1363 O O . TYR A 1 185 ? 2.851 8.218 -16.679 1.00 81.88 185 TYR A O 1
ATOM 1371 N N . ARG A 1 186 ? 1.816 10.185 -16.326 1.00 73.88 186 ARG A N 1
ATOM 1372 C CA . ARG A 1 186 ? 2.932 11.047 -16.770 1.00 73.88 186 ARG A CA 1
ATOM 1373 C C . ARG A 1 186 ? 3.876 11.446 -15.641 1.00 73.88 186 ARG A C 1
ATOM 1375 O O . ARG A 1 186 ? 5.017 11.797 -15.901 1.00 73.88 186 ARG A O 1
ATOM 1382 N N . ASP A 1 187 ? 3.371 11.435 -14.414 1.00 66.50 187 ASP A N 1
ATOM 1383 C CA . ASP A 1 187 ? 4.129 11.840 -13.239 1.00 66.50 187 ASP A CA 1
ATOM 1384 C C . ASP A 1 187 ? 4.989 10.676 -12.731 1.00 66.50 187 ASP A C 1
ATOM 1386 O O . ASP A 1 187 ? 4.571 9.524 -12.798 1.00 66.50 187 ASP A O 1
ATOM 1390 N N . SER A 1 188 ? 6.179 10.969 -12.219 1.00 60.69 188 SER A N 1
ATOM 1391 C CA . SER A 1 188 ? 7.009 9.989 -11.505 1.00 60.69 188 SER A CA 1
ATOM 1392 C C . SER A 1 188 ? 6.578 9.834 -10.040 1.00 60.69 188 SER A C 1
ATOM 1394 O O . SER A 1 188 ? 6.991 8.876 -9.377 1.00 60.69 188 SER A O 1
ATOM 1396 N N . ASP A 1 189 ? 5.680 10.701 -9.553 1.00 62.38 189 ASP A N 1
ATOM 1397 C CA . ASP A 1 189 ? 4.954 10.511 -8.300 1.00 62.38 189 ASP A CA 1
ATOM 1398 C C . ASP A 1 189 ? 3.926 9.387 -8.473 1.00 62.38 189 ASP A C 1
ATOM 1400 O O . ASP A 1 189 ? 2.760 9.568 -8.842 1.00 62.38 189 ASP A O 1
ATOM 1404 N N . LEU A 1 190 ? 4.381 8.161 -8.213 1.00 64.62 190 LEU A N 1
ATOM 1405 C CA . LEU A 1 190 ? 3.521 6.983 -8.201 1.00 64.62 190 LEU A CA 1
ATOM 1406 C C . LEU A 1 190 ? 2.305 7.253 -7.309 1.00 64.62 190 LEU A C 1
ATOM 1408 O O . LEU A 1 190 ? 2.478 7.720 -6.195 1.00 64.62 190 LEU A O 1
ATOM 1412 N N . MET A 1 191 ? 1.064 6.969 -7.720 1.00 61.16 191 MET A N 1
ATOM 1413 C CA . MET A 1 191 ? -0.072 7.291 -6.827 1.00 61.16 191 MET A CA 1
ATOM 1414 C C . MET A 1 191 ? -0.011 6.476 -5.524 1.00 61.16 191 MET A C 1
ATOM 1416 O O . MET A 1 191 ? 0.600 5.400 -5.487 1.00 61.16 191 MET A O 1
ATOM 1420 N N . ALA A 1 192 ? -0.641 6.987 -4.463 1.00 62.78 192 ALA A N 1
ATOM 1421 C CA . ALA A 1 192 ? -0.697 6.328 -3.161 1.00 62.78 192 ALA A CA 1
ATOM 1422 C C . ALA A 1 192 ? -1.182 4.872 -3.275 1.00 62.78 192 ALA A C 1
ATOM 1424 O O . ALA A 1 192 ? -2.090 4.561 -4.048 1.00 62.78 192 ALA A O 1
ATOM 1425 N N . MET A 1 193 ? -0.574 3.982 -2.490 1.00 63.69 193 MET A N 1
ATOM 1426 C CA . MET A 1 193 ? -1.057 2.615 -2.313 1.00 63.69 193 MET A CA 1
ATOM 1427 C C . MET A 1 193 ? -1.844 2.523 -1.012 1.00 63.69 193 MET A C 1
ATOM 1429 O O . MET A 1 193 ? -1.385 2.986 0.032 1.00 63.69 193 MET A O 1
ATOM 1433 N N . HIS A 1 194 ? -3.030 1.925 -1.080 1.00 64.88 194 HIS A N 1
ATOM 1434 C CA . HIS A 1 194 ? -3.757 1.493 0.108 1.00 64.88 194 HIS A CA 1
ATOM 1435 C C . HIS A 1 194 ? -3.192 0.157 0.614 1.00 64.88 194 HIS A C 1
ATOM 1437 O O . HIS A 1 194 ? -2.363 -0.478 -0.044 1.00 64.88 194 HIS A O 1
ATOM 1443 N N . SER A 1 195 ? -3.646 -0.278 1.789 1.00 61.56 195 SER A N 1
ATOM 1444 C CA . SER A 1 195 ? -3.279 -1.583 2.341 1.00 61.56 195 SER A CA 1
ATOM 1445 C C . SER A 1 195 ? -3.537 -2.707 1.332 1.00 61.56 195 SER A C 1
ATOM 1447 O O . SER A 1 195 ? -4.510 -2.672 0.573 1.00 61.56 195 SER A O 1
ATOM 1449 N N . SER A 1 196 ? -2.634 -3.689 1.326 1.00 62.62 196 SER A N 1
ATOM 1450 C CA . SER A 1 196 ? -2.735 -4.919 0.525 1.00 62.62 196 SER A CA 1
ATOM 1451 C C . SER A 1 196 ? -2.707 -4.742 -1.001 1.00 62.62 196 SER A C 1
ATOM 1453 O O . SER A 1 196 ? -3.019 -5.682 -1.723 1.00 62.62 196 SER A O 1
ATOM 1455 N N . CYS A 1 197 ? -2.323 -3.570 -1.515 1.00 71.25 197 CYS A N 1
ATOM 1456 C CA . CYS A 1 197 ? -2.042 -3.409 -2.941 1.00 71.25 197 CYS A CA 1
ATOM 1457 C C . CYS A 1 197 ? -0.705 -4.087 -3.280 1.00 71.25 197 CYS A C 1
ATOM 1459 O O . CYS A 1 197 ? 0.318 -3.710 -2.711 1.00 71.25 197 CYS A O 1
ATOM 1461 N N . GLY A 1 198 ? -0.696 -5.060 -4.193 1.00 74.00 198 GLY A N 1
ATOM 1462 C CA . GLY A 1 198 ? 0.532 -5.656 -4.722 1.00 74.00 198 GLY A CA 1
ATOM 1463 C C . GLY A 1 198 ? 0.925 -5.127 -6.097 1.00 74.00 198 GLY A C 1
ATOM 1464 O O . GLY A 1 198 ? 1.700 -5.783 -6.766 1.00 74.00 198 GLY A O 1
ATOM 1465 N N . CYS A 1 199 ? 0.412 -3.977 -6.548 1.00 79.75 199 CYS A N 1
ATOM 1466 C CA . CYS A 1 199 ? 0.776 -3.442 -7.865 1.00 79.75 199 CYS A CA 1
ATOM 1467 C C . CYS A 1 199 ? 2.229 -2.944 -7.909 1.00 79.75 199 CYS A C 1
ATOM 1469 O O . CYS A 1 199 ? 2.620 -2.125 -7.074 1.00 79.75 199 CYS A O 1
ATOM 1471 N N . SER A 1 200 ? 2.965 -3.321 -8.950 1.00 86.50 200 SER A N 1
ATOM 1472 C CA . SER A 1 200 ? 4.215 -2.698 -9.379 1.00 86.50 200 SER A CA 1
ATOM 1473 C C . SER A 1 200 ? 3.957 -1.736 -10.547 1.00 86.50 200 SER A C 1
ATOM 1475 O O . SER A 1 200 ? 2.815 -1.335 -10.825 1.00 86.50 200 SER A O 1
ATOM 1477 N N . VAL A 1 201 ? 5.028 -1.294 -11.206 1.00 86.69 201 VAL A N 1
ATOM 1478 C CA . VAL A 1 201 ? 4.964 -0.361 -12.328 1.00 86.69 201 VAL A CA 1
ATOM 1479 C C . VAL A 1 201 ? 5.886 -0.803 -13.446 1.00 86.69 201 VAL A C 1
ATOM 1481 O O . VAL A 1 201 ? 6.946 -1.354 -13.184 1.00 86.69 201 VAL A O 1
ATOM 1484 N N . ALA A 1 202 ? 5.498 -0.503 -14.681 1.00 86.75 202 ALA A N 1
ATOM 1485 C CA . ALA A 1 202 ? 6.376 -0.593 -15.835 1.00 86.75 202 ALA A CA 1
ATOM 1486 C C . ALA A 1 202 ? 6.651 0.812 -16.386 1.00 86.75 202 ALA A C 1
ATOM 1488 O O . ALA A 1 202 ? 5.691 1.533 -16.683 1.00 86.75 202 ALA A O 1
ATOM 1489 N N . PRO A 1 203 ? 7.926 1.219 -16.524 1.00 87.94 203 PRO A N 1
ATOM 1490 C CA . PRO A 1 203 ? 8.275 2.496 -17.130 1.00 87.94 203 PRO A CA 1
ATOM 1491 C C . PRO A 1 203 ? 7.799 2.617 -18.583 1.00 87.94 203 PRO A C 1
ATOM 1493 O O . PRO A 1 203 ? 7.798 1.645 -19.341 1.00 87.94 203 PRO A O 1
ATOM 1496 N N . ILE A 1 204 ? 7.439 3.835 -18.979 1.00 85.31 204 ILE A N 1
ATOM 1497 C CA . ILE A 1 204 ? 7.239 4.240 -20.374 1.00 85.31 204 ILE A CA 1
ATOM 1498 C C . ILE A 1 204 ? 8.478 5.033 -20.778 1.00 85.31 204 ILE A C 1
ATOM 1500 O O . ILE A 1 204 ? 8.800 6.040 -20.145 1.00 85.31 204 ILE A O 1
ATOM 1504 N N . VAL A 1 205 ? 9.184 4.571 -21.808 1.00 84.06 205 VAL A N 1
ATOM 1505 C CA . VAL A 1 205 ? 10.496 5.102 -22.198 1.00 84.06 205 VAL A CA 1
ATOM 1506 C C . VAL A 1 205 ? 10.410 5.746 -23.578 1.00 84.06 205 VAL A C 1
ATOM 1508 O O . VAL A 1 205 ? 10.026 5.085 -24.541 1.00 84.06 205 VAL A O 1
ATOM 1511 N N . GLY A 1 206 ? 10.785 7.024 -23.675 1.00 79.50 206 GLY A N 1
ATOM 1512 C CA . GLY A 1 206 ? 10.759 7.783 -24.928 1.00 79.50 206 GLY A CA 1
ATOM 1513 C C . GLY A 1 206 ? 9.384 7.791 -25.605 1.00 79.50 206 GLY A C 1
ATOM 1514 O O . GLY A 1 206 ? 8.375 8.132 -24.993 1.00 79.50 206 GLY A O 1
ATOM 1515 N N . ASP A 1 207 ? 9.354 7.416 -26.879 1.00 70.56 207 ASP A N 1
ATOM 1516 C CA . ASP A 1 207 ? 8.165 7.315 -27.731 1.00 70.56 207 ASP A CA 1
ATOM 1517 C C . ASP A 1 207 ? 7.527 5.915 -27.741 1.00 70.56 207 ASP A C 1
ATOM 1519 O O . ASP A 1 207 ? 6.528 5.702 -28.430 1.00 70.56 207 ASP A O 1
ATOM 1523 N N . ARG A 1 208 ? 8.039 4.966 -26.939 1.00 67.25 208 ARG A N 1
ATOM 1524 C CA . ARG A 1 208 ? 7.430 3.637 -26.733 1.00 67.25 208 ARG A CA 1
ATOM 1525 C C . ARG A 1 208 ? 6.229 3.729 -25.802 1.00 67.25 208 ARG A C 1
ATOM 1527 O O . ARG A 1 208 ? 6.192 3.145 -24.720 1.00 67.25 208 ARG A O 1
ATOM 1534 N N . ASP A 1 209 ? 5.262 4.523 -26.235 1.00 58.44 209 ASP A N 1
ATOM 1535 C CA . ASP A 1 209 ? 4.032 4.836 -25.536 1.00 58.44 209 ASP A CA 1
ATOM 1536 C C . ASP A 1 209 ? 2.833 4.254 -26.304 1.00 58.44 209 ASP A C 1
ATOM 1538 O O . ASP A 1 209 ? 2.534 4.713 -27.408 1.00 58.44 209 ASP A O 1
ATOM 1542 N N . PRO A 1 210 ? 2.099 3.278 -25.740 1.00 57.09 210 PRO A N 1
ATOM 1543 C CA . PRO A 1 210 ? 0.881 2.747 -26.355 1.00 57.09 210 PRO A CA 1
ATOM 1544 C C . PRO A 1 210 ? -0.299 3.747 -26.358 1.00 57.09 210 PRO A C 1
ATOM 1546 O O . PRO A 1 210 ? -1.360 3.444 -26.907 1.00 57.09 210 PRO A O 1
ATOM 1549 N N . GLY A 1 211 ? -0.137 4.940 -25.768 1.00 55.78 211 GLY A N 1
ATOM 1550 C CA . GLY A 1 211 ? -1.144 5.999 -25.691 1.00 55.78 211 GLY A CA 1
ATOM 1551 C C . GLY A 1 211 ? -1.851 6.064 -24.331 1.00 55.78 211 GLY A C 1
ATOM 1552 O O . GLY A 1 211 ? -1.565 5.303 -23.411 1.00 55.78 211 GLY A O 1
ATOM 1553 N N . GLN A 1 212 ? -2.801 7.000 -24.170 1.00 61.06 212 GLN A N 1
ATOM 1554 C CA . GLN A 1 212 ? -3.451 7.244 -22.866 1.00 61.06 212 GLN A CA 1
ATOM 1555 C C . GLN A 1 212 ? -4.255 6.039 -22.345 1.00 61.06 212 GLN A C 1
ATOM 1557 O O . GLN A 1 212 ? -4.232 5.769 -21.144 1.00 61.06 212 GLN A O 1
ATOM 1562 N N . ILE A 1 213 ? -4.961 5.335 -23.239 1.00 63.69 213 ILE A N 1
ATOM 1563 C CA . ILE A 1 213 ? -5.659 4.081 -22.935 1.00 63.69 213 ILE A CA 1
ATOM 1564 C C . ILE A 1 213 ? -4.799 2.946 -23.472 1.00 63.69 213 ILE A C 1
ATOM 1566 O O . ILE A 1 213 ? -4.778 2.704 -24.678 1.00 63.69 213 ILE A O 1
ATOM 1570 N N . ILE A 1 214 ? -4.115 2.274 -22.555 1.00 67.94 214 ILE A N 1
ATOM 1571 C CA . ILE A 1 214 ? -3.114 1.251 -22.860 1.00 67.94 214 ILE A CA 1
ATOM 1572 C C . ILE A 1 214 ? -3.790 -0.083 -23.200 1.00 67.94 214 ILE A C 1
ATOM 1574 O O . ILE A 1 214 ? -3.340 -0.797 -24.089 1.00 67.94 214 ILE A O 1
ATOM 1578 N N . ASP A 1 215 ? -4.910 -0.388 -22.535 1.00 68.25 215 ASP A N 1
ATOM 1579 C CA . ASP A 1 215 ? -5.685 -1.613 -22.750 1.00 68.25 215 ASP A CA 1
ATOM 1580 C C . ASP A 1 215 ? -7.181 -1.287 -22.890 1.00 68.25 215 ASP A C 1
ATOM 1582 O O . ASP A 1 215 ? -7.935 -1.197 -21.913 1.00 68.25 215 ASP A O 1
ATOM 1586 N N . ARG A 1 216 ? -7.620 -1.058 -24.136 1.00 73.62 216 ARG A N 1
ATOM 1587 C CA . ARG A 1 216 ? -9.030 -0.757 -24.445 1.00 73.62 216 ARG A CA 1
ATOM 1588 C C . ARG A 1 216 ? -9.950 -1.938 -24.162 1.00 73.62 216 ARG A C 1
ATOM 1590 O O . ARG A 1 216 ? -11.098 -1.707 -23.788 1.00 73.62 216 ARG A O 1
ATOM 1597 N N . GLN A 1 217 ? -9.476 -3.167 -24.354 1.00 72.56 217 GLN A N 1
ATOM 1598 C CA . GLN A 1 217 ? -10.293 -4.362 -24.178 1.00 72.56 217 GLN A CA 1
ATOM 1599 C C . GLN A 1 217 ? -10.551 -4.613 -22.693 1.00 72.56 217 GLN A C 1
ATOM 1601 O O . GLN A 1 217 ? -11.707 -4.773 -22.300 1.00 72.56 217 GLN A O 1
ATOM 1606 N N . ALA A 1 218 ? -9.514 -4.551 -21.853 1.00 71.00 218 ALA A N 1
ATOM 1607 C CA . ALA A 1 218 ? -9.681 -4.624 -20.407 1.00 71.00 218 ALA A CA 1
ATOM 1608 C C . ALA A 1 218 ? -10.545 -3.469 -19.891 1.00 71.00 218 ALA A C 1
ATOM 1610 O O . ALA A 1 218 ? -11.439 -3.696 -19.080 1.00 71.00 218 ALA A O 1
ATOM 1611 N N . LEU A 1 219 ? -10.360 -2.242 -20.398 1.00 75.75 219 LEU A N 1
ATOM 1612 C CA . LEU A 1 219 ? -11.219 -1.113 -20.028 1.00 75.75 219 LEU A CA 1
ATOM 1613 C C . LEU A 1 219 ? -12.691 -1.359 -20.395 1.00 75.75 219 LEU A C 1
ATOM 1615 O O . LEU A 1 219 ? -13.574 -1.061 -19.591 1.00 75.75 219 LEU A O 1
ATOM 1619 N N . ALA A 1 220 ? -12.966 -1.893 -21.586 1.00 78.81 220 ALA A N 1
ATOM 1620 C CA . ALA A 1 220 ? -14.320 -2.232 -22.016 1.00 78.81 220 ALA A CA 1
ATOM 1621 C C . ALA A 1 220 ? -14.930 -3.345 -21.148 1.00 78.81 220 ALA A C 1
ATOM 1623 O O . ALA A 1 220 ? -16.073 -3.209 -20.716 1.00 78.81 220 ALA A O 1
ATOM 1624 N N . SER A 1 221 ? -14.157 -4.385 -20.820 1.00 78.19 221 SER A N 1
ATOM 1625 C CA . SER A 1 221 ? -14.589 -5.463 -19.920 1.00 78.19 221 SER A CA 1
ATOM 1626 C C . SER A 1 221 ? -14.911 -4.931 -18.524 1.00 78.19 221 SER A C 1
ATOM 1628 O O . SER A 1 221 ? -15.997 -5.165 -18.011 1.00 78.19 221 SER A O 1
ATOM 1630 N N . LEU A 1 222 ? -14.020 -4.130 -17.931 1.00 80.69 222 LEU A N 1
ATOM 1631 C CA . LEU A 1 222 ? -14.230 -3.545 -16.602 1.00 80.69 222 LEU A CA 1
ATOM 1632 C C . LEU A 1 222 ? -15.448 -2.609 -16.570 1.00 80.69 222 LEU A C 1
ATOM 1634 O O . LEU A 1 222 ? -16.157 -2.555 -15.564 1.00 80.69 222 LEU A O 1
ATOM 1638 N N . LYS A 1 223 ? -15.715 -1.885 -17.666 1.00 81.62 223 LYS A N 1
ATOM 1639 C CA . LYS A 1 223 ? -16.951 -1.105 -17.832 1.00 81.62 223 LYS A CA 1
ATOM 1640 C C . LYS A 1 223 ? -18.182 -2.007 -17.867 1.00 81.62 223 LYS A C 1
ATOM 1642 O O . LYS A 1 223 ? -19.131 -1.737 -17.139 1.00 81.62 223 LYS A O 1
ATOM 1647 N N . ALA A 1 224 ? -18.152 -3.075 -18.662 1.00 82.25 224 ALA A N 1
ATOM 1648 C CA . ALA A 1 224 ? -19.245 -4.043 -18.752 1.00 82.25 224 ALA A CA 1
ATOM 1649 C C . ALA A 1 224 ? -19.502 -4.779 -17.421 1.00 82.25 224 ALA A C 1
ATOM 1651 O O . ALA A 1 224 ? -20.638 -5.137 -17.118 1.00 82.25 224 ALA A O 1
ATOM 1652 N N . ASP A 1 225 ? -18.465 -4.950 -16.600 1.00 78.94 225 ASP A N 1
ATOM 1653 C CA . ASP A 1 225 ? -18.545 -5.548 -15.264 1.00 78.94 225 ASP A CA 1
ATOM 1654 C C . ASP A 1 225 ? -18.965 -4.555 -14.164 1.00 78.94 225 ASP A C 1
ATOM 1656 O O . ASP A 1 225 ? -18.951 -4.899 -12.981 1.00 78.94 225 ASP A O 1
ATOM 1660 N N . GLY A 1 226 ? -19.315 -3.313 -14.522 1.00 83.88 226 GLY A N 1
ATOM 1661 C CA . GLY A 1 226 ? -19.806 -2.304 -13.579 1.00 83.88 226 GLY A CA 1
ATOM 1662 C C . GLY A 1 226 ? -18.744 -1.784 -12.605 1.00 83.88 226 GLY A C 1
ATOM 1663 O O . GLY A 1 226 ? -19.077 -1.220 -11.564 1.00 83.88 226 GLY A O 1
ATOM 1664 N N . VAL A 1 227 ? -17.450 -1.953 -12.904 1.00 81.69 227 VAL A N 1
ATOM 1665 C CA . VAL A 1 227 ? -16.356 -1.549 -12.001 1.00 81.69 227 VAL A CA 1
ATOM 1666 C C . VAL A 1 227 ? -16.342 -0.040 -11.761 1.00 81.69 227 VAL A C 1
ATOM 1668 O O . VAL A 1 227 ? -16.122 0.405 -10.635 1.00 81.69 227 VAL A O 1
ATOM 1671 N N . ILE A 1 228 ? -16.593 0.753 -12.805 1.00 83.75 228 ILE A N 1
ATOM 1672 C CA . ILE A 1 228 ? -16.648 2.219 -12.700 1.00 83.75 228 ILE A CA 1
ATOM 1673 C C . ILE A 1 228 ? -17.831 2.654 -11.830 1.00 83.75 228 ILE A C 1
ATOM 1675 O O . ILE A 1 228 ? -17.681 3.550 -10.993 1.00 83.75 228 ILE A O 1
ATOM 1679 N N . ASP A 1 229 ? -18.973 1.985 -11.975 1.00 85.44 229 ASP A N 1
ATOM 1680 C CA . ASP A 1 229 ? -20.166 2.250 -11.174 1.00 85.44 229 ASP A CA 1
ATOM 1681 C C . ASP A 1 229 ? -19.929 1.876 -9.708 1.00 85.44 229 ASP A C 1
ATOM 1683 O O . ASP A 1 229 ? -20.244 2.663 -8.817 1.00 85.44 229 ASP A O 1
ATOM 1687 N N . GLU A 1 230 ? -19.280 0.735 -9.440 1.00 84.50 230 GLU A N 1
ATOM 1688 C CA . GLU A 1 230 ? -18.868 0.342 -8.087 1.00 84.50 230 GLU A CA 1
ATOM 1689 C C . GLU A 1 230 ? -17.965 1.406 -7.442 1.00 84.50 230 GLU A C 1
ATOM 1691 O O . GLU A 1 230 ? -18.211 1.814 -6.304 1.00 84.50 230 GLU A O 1
ATOM 1696 N N . ILE A 1 231 ? -16.927 1.874 -8.143 1.00 81.69 231 ILE A N 1
ATOM 1697 C CA . ILE A 1 231 ? -16.002 2.893 -7.620 1.00 81.69 231 ILE A CA 1
ATOM 1698 C C . ILE A 1 231 ? -16.748 4.200 -7.333 1.00 81.69 231 ILE A C 1
ATOM 1700 O O . ILE A 1 231 ? -16.571 4.795 -6.266 1.00 81.69 231 ILE A O 1
ATOM 1704 N N . SER A 1 232 ? -17.605 4.628 -8.261 1.00 85.44 232 SER A N 1
ATOM 1705 C CA . SER A 1 232 ? -18.394 5.854 -8.129 1.00 85.44 232 SER A CA 1
ATOM 1706 C C . SER A 1 232 ? -19.354 5.775 -6.942 1.00 85.44 232 SER A C 1
ATOM 1708 O O . SER A 1 232 ? -19.407 6.703 -6.135 1.00 85.44 232 SER A O 1
ATOM 1710 N N . LEU A 1 233 ? -20.043 4.642 -6.771 1.00 86.88 233 LEU A N 1
ATOM 1711 C CA . LEU A 1 233 ? -20.938 4.404 -5.639 1.00 86.88 233 LEU A CA 1
ATOM 1712 C C . LEU A 1 233 ? -20.183 4.365 -4.313 1.00 86.88 233 LEU A C 1
ATOM 1714 O O . LEU A 1 233 ? -20.631 4.979 -3.352 1.00 86.88 233 LEU A O 1
ATOM 1718 N N . ARG A 1 234 ? -19.024 3.699 -4.243 1.00 85.19 234 ARG A N 1
ATOM 1719 C CA . ARG A 1 234 ? -18.198 3.674 -3.023 1.00 85.19 234 ARG A CA 1
ATOM 1720 C C . ARG A 1 234 ? -17.748 5.073 -2.616 1.00 85.19 234 ARG A C 1
ATOM 1722 O O . ARG A 1 234 ? -17.842 5.418 -1.440 1.00 85.19 234 ARG A O 1
ATOM 1729 N N . ARG A 1 235 ? -17.294 5.884 -3.579 1.00 84.25 235 ARG A N 1
ATOM 1730 C CA . ARG A 1 235 ? -16.922 7.283 -3.328 1.00 84.25 235 ARG A CA 1
ATOM 1731 C C . ARG A 1 235 ? -18.120 8.089 -2.838 1.00 84.25 235 ARG A C 1
ATOM 1733 O O . ARG A 1 235 ? -17.989 8.789 -1.842 1.00 84.25 235 ARG A O 1
ATOM 1740 N N . TYR A 1 236 ? -19.263 7.958 -3.511 1.00 89.00 236 TYR A N 1
ATOM 1741 C CA . TYR A 1 236 ? -20.502 8.634 -3.138 1.00 89.00 236 TYR A CA 1
ATOM 1742 C C . TYR A 1 236 ? -20.955 8.270 -1.720 1.00 89.00 236 TYR A C 1
ATOM 1744 O O . TYR A 1 236 ? -21.249 9.167 -0.935 1.00 89.00 236 TYR A O 1
ATOM 1752 N N . ILE A 1 237 ? -20.960 6.977 -1.376 1.00 89.31 237 ILE A N 1
ATOM 1753 C CA . ILE A 1 237 ? -21.296 6.480 -0.035 1.00 89.31 237 ILE A CA 1
ATOM 1754 C C . ILE A 1 237 ? -20.371 7.118 0.999 1.00 89.31 237 ILE A C 1
ATOM 1756 O O . ILE A 1 237 ? -20.866 7.762 1.911 1.00 89.31 237 ILE A O 1
ATOM 1760 N N . SER A 1 238 ? -19.049 7.023 0.813 1.00 83.06 238 SER A N 1
ATOM 1761 C CA . SER A 1 238 ? -18.079 7.584 1.763 1.00 83.06 238 SER A CA 1
ATOM 1762 C C . SER A 1 238 ? -18.271 9.086 1.963 1.00 83.06 238 SER A C 1
ATOM 1764 O O . SER A 1 238 ? -18.376 9.540 3.095 1.00 83.06 238 SER A O 1
ATOM 1766 N N . SER A 1 239 ? -18.363 9.860 0.876 1.00 87.38 239 SER A N 1
ATOM 1767 C CA . SER A 1 239 ? -18.537 11.311 0.986 1.00 87.38 239 SER A CA 1
ATOM 1768 C C . SER A 1 239 ? -19.878 11.698 1.605 1.00 87.38 239 SER A C 1
ATOM 1770 O O . SER A 1 239 ? -19.982 12.739 2.242 1.00 87.38 239 SER A O 1
ATOM 1772 N N . THR A 1 240 ? -20.919 10.889 1.395 1.00 91.94 240 THR A N 1
ATOM 1773 C CA . THR A 1 240 ? -22.254 11.177 1.930 1.00 91.94 240 THR A CA 1
ATOM 1774 C C . THR A 1 240 ? -22.366 10.751 3.390 1.00 91.94 240 THR A C 1
ATOM 1776 O O . THR A 1 240 ? -22.985 11.476 4.159 1.00 91.94 240 THR A O 1
ATOM 1779 N N . ASP A 1 241 ? -21.715 9.660 3.803 1.00 90.00 241 ASP A N 1
ATOM 1780 C CA . ASP A 1 241 ? -21.585 9.268 5.213 1.00 90.00 241 ASP A CA 1
ATOM 1781 C C . ASP A 1 241 ? -20.897 10.388 6.028 1.00 90.00 241 ASP A C 1
ATOM 1783 O O . ASP A 1 241 ? -21.389 10.758 7.095 1.00 90.00 241 ASP A O 1
ATOM 1787 N N . ASP A 1 242 ? -19.845 11.023 5.491 1.00 89.62 242 ASP A N 1
ATOM 1788 C CA . ASP A 1 242 ? -19.203 12.192 6.124 1.00 89.62 242 ASP A CA 1
ATOM 1789 C C . ASP A 1 242 ? -20.175 13.383 6.270 1.00 89.62 242 ASP A C 1
ATOM 1791 O O . ASP A 1 242 ? -20.199 14.075 7.294 1.00 89.62 242 ASP A O 1
ATOM 1795 N N . VAL A 1 243 ? -21.022 13.617 5.259 1.00 93.75 243 VAL A N 1
ATOM 1796 C CA . VAL A 1 243 ? -22.065 14.658 5.298 1.00 93.75 243 VAL A CA 1
ATOM 1797 C C . VAL A 1 243 ? -23.145 14.325 6.330 1.00 93.75 243 VAL A C 1
ATOM 1799 O O . VAL A 1 243 ? -23.552 15.214 7.079 1.00 93.75 243 VAL A O 1
ATOM 1802 N N . VAL A 1 244 ? -23.587 13.066 6.411 1.00 95.06 244 VAL A N 1
ATOM 1803 C CA . VAL A 1 244 ? -24.538 12.594 7.432 1.00 95.06 244 VAL A CA 1
ATOM 1804 C C . VAL A 1 244 ? -23.972 12.859 8.825 1.00 95.06 244 VAL A C 1
ATOM 1806 O O . VAL A 1 244 ? -24.654 13.479 9.643 1.00 95.06 244 VAL A O 1
ATOM 1809 N N . ALA A 1 245 ? -22.715 12.482 9.074 1.00 93.94 245 ALA A N 1
ATOM 1810 C CA . ALA A 1 245 ? -22.049 12.712 10.354 1.00 93.94 245 ALA A CA 1
ATOM 1811 C C . ALA A 1 245 ? -21.952 14.211 10.691 1.00 93.94 245 ALA A C 1
ATOM 1813 O O . ALA A 1 245 ? -22.232 14.624 11.818 1.00 93.94 245 ALA A O 1
ATOM 1814 N N . SER A 1 246 ? -21.632 15.054 9.704 1.00 97.25 246 SER A N 1
ATOM 1815 C CA . SER A 1 246 ? -21.617 16.513 9.868 1.00 97.25 246 SER A CA 1
ATOM 1816 C C . SER A 1 246 ? -22.998 17.079 10.227 1.00 97.25 246 SER A C 1
ATOM 1818 O O . SER A 1 246 ? -23.122 17.935 11.107 1.00 97.25 246 SER A O 1
ATOM 1820 N N . TYR A 1 247 ? -24.062 16.598 9.581 1.00 98.00 247 TYR A N 1
ATOM 1821 C CA . TYR A 1 247 ? -25.430 17.039 9.861 1.00 98.00 247 TYR A CA 1
ATOM 1822 C C . TYR A 1 247 ? -25.906 16.582 11.240 1.00 98.00 247 TYR A C 1
ATOM 1824 O O . TYR A 1 247 ? -26.518 17.373 11.955 1.00 98.00 247 TYR A O 1
ATOM 1832 N N . GLN A 1 248 ? -25.560 15.362 11.653 1.00 97.50 248 GLN A N 1
ATOM 1833 C CA . GLN A 1 248 ? -25.816 14.868 13.008 1.00 97.50 248 GLN A CA 1
ATOM 1834 C C . GLN A 1 248 ? -25.090 15.718 14.056 1.00 97.50 248 GLN A C 1
ATOM 1836 O O . GLN A 1 248 ? -25.720 16.187 15.001 1.00 97.50 248 GLN A O 1
ATOM 1841 N N . ALA A 1 249 ? -23.808 16.025 13.842 1.00 97.19 249 ALA A N 1
ATOM 1842 C CA . ALA A 1 249 ? -23.043 16.887 14.741 1.00 97.19 249 ALA A CA 1
ATOM 1843 C C . ALA A 1 249 ? -23.651 18.297 14.861 1.00 97.19 249 ALA A C 1
ATOM 1845 O O . ALA A 1 249 ? -23.698 18.866 15.955 1.00 97.19 249 ALA A O 1
ATOM 1846 N N . ASN A 1 250 ? -24.160 18.856 13.756 1.00 97.94 250 ASN A N 1
ATOM 1847 C CA . ASN A 1 250 ? -24.891 20.122 13.774 1.00 97.94 250 ASN A CA 1
ATOM 1848 C C . ASN A 1 250 ? -26.220 20.010 14.528 1.00 97.94 250 ASN A C 1
ATOM 1850 O O . ASN A 1 250 ? -26.522 20.889 15.333 1.00 97.94 250 ASN A O 1
ATOM 1854 N N . ALA A 1 251 ? -26.998 18.947 14.308 1.00 98.00 251 ALA A N 1
ATOM 1855 C CA . ALA A 1 251 ? -28.230 18.705 15.054 1.00 98.00 251 ALA A CA 1
ATOM 1856 C C . ALA A 1 251 ? -27.947 18.644 16.562 1.00 98.00 251 ALA A C 1
ATOM 1858 O O . ALA A 1 251 ? -28.587 19.349 17.338 1.00 98.00 251 ALA A O 1
ATOM 1859 N N . ASP A 1 252 ? -26.924 17.896 16.974 1.00 97.88 252 ASP A N 1
ATOM 1860 C CA . ASP A 1 252 ? -26.532 17.766 18.377 1.00 97.88 252 ASP A CA 1
ATOM 1861 C C . ASP A 1 252 ? -26.007 19.066 18.975 1.00 97.88 252 ASP A C 1
ATOM 1863 O O . ASP A 1 252 ? -26.289 19.359 20.137 1.00 97.88 252 ASP A O 1
ATOM 1867 N N . LYS A 1 253 ? -25.282 19.870 18.186 1.00 98.12 253 LYS A N 1
ATOM 1868 C CA . LYS A 1 253 ? -24.909 21.229 18.582 1.00 98.12 253 LYS A CA 1
ATOM 1869 C C . LYS A 1 253 ? -26.156 22.045 18.907 1.00 98.12 253 LYS A C 1
ATOM 1871 O O . LYS A 1 253 ? -26.254 22.549 20.016 1.00 98.12 253 LYS A O 1
ATOM 1876 N N . TRP A 1 254 ? -27.116 22.141 17.989 1.00 98.12 254 TRP A N 1
ATOM 1877 C CA . TRP A 1 254 ? -28.321 22.947 18.215 1.00 98.12 254 TRP A CA 1
ATOM 1878 C C . TRP A 1 254 ? -29.208 22.397 19.337 1.00 98.12 254 TRP A C 1
ATOM 1880 O O . TRP A 1 254 ? -29.821 23.186 20.044 1.00 98.12 254 TRP A O 1
ATOM 1890 N N . ARG A 1 255 ? -29.221 21.077 19.574 1.00 97.81 255 ARG A N 1
ATOM 1891 C CA . ARG A 1 255 ? -29.869 20.485 20.761 1.00 97.81 255 ARG A CA 1
ATOM 1892 C C . ARG A 1 255 ? -29.200 20.905 22.065 1.00 97.81 255 ARG A C 1
ATOM 1894 O O . ARG A 1 255 ? -29.891 21.050 23.063 1.00 97.81 255 ARG A O 1
ATOM 1901 N N . ARG A 1 256 ? -27.869 21.043 22.092 1.00 97.81 256 ARG A N 1
ATOM 1902 C CA . ARG A 1 256 ? -27.155 21.579 23.264 1.00 97.81 256 ARG A CA 1
ATOM 1903 C C . ARG A 1 256 ? -27.505 23.048 23.479 1.00 97.81 256 ARG A C 1
ATOM 1905 O O . ARG A 1 256 ? -28.022 23.365 24.533 1.00 97.81 256 ARG A O 1
ATOM 1912 N N . GLU A 1 257 ? -27.389 23.879 22.445 1.00 97.62 257 GLU A N 1
ATOM 1913 C CA . GLU A 1 257 ? -27.755 25.306 22.518 1.00 97.62 257 GLU A CA 1
ATOM 1914 C C . GLU A 1 257 ? -29.210 25.518 22.977 1.00 97.62 257 GLU A C 1
ATOM 1916 O O . GLU A 1 257 ? -29.494 26.440 23.731 1.00 97.62 257 GLU A O 1
ATOM 1921 N N . ALA A 1 258 ? -30.141 24.656 22.543 1.00 96.88 258 ALA A N 1
ATOM 1922 C CA . ALA A 1 258 ? -31.531 24.684 22.998 1.00 96.88 258 ALA A CA 1
ATOM 1923 C C . ALA A 1 258 ? -31.685 24.329 24.485 1.00 96.88 258 ALA A C 1
ATOM 1925 O O . ALA A 1 258 ? -32.515 24.921 25.156 1.00 96.88 258 ALA A O 1
ATOM 1926 N N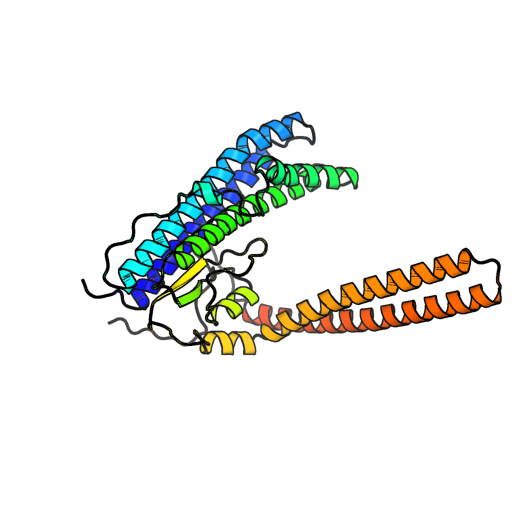 . ARG A 1 259 ? -30.899 23.375 24.998 1.00 96.94 259 ARG A N 1
ATOM 1927 C CA . ARG A 1 259 ? -30.922 22.987 26.419 1.00 96.94 259 ARG A CA 1
ATOM 1928 C C . ARG A 1 259 ? -30.259 24.014 27.329 1.00 96.94 259 ARG A C 1
ATOM 1930 O O . ARG A 1 259 ? -30.645 24.116 28.485 1.00 96.94 259 ARG A O 1
ATOM 1937 N N . ASP A 1 260 ? -29.261 24.722 26.812 1.00 97.00 260 ASP A N 1
ATOM 1938 C CA . ASP A 1 260 ? -28.403 25.609 27.598 1.00 97.00 260 ASP A CA 1
ATOM 1939 C C . ASP A 1 260 ? -28.918 27.064 27.621 1.00 97.00 260 ASP A C 1
ATOM 1941 O O . ASP A 1 260 ? -28.298 27.923 28.245 1.00 97.00 260 ASP A O 1
ATOM 1945 N N . THR A 1 261 ? -30.016 27.376 26.919 1.00 94.50 261 THR A N 1
ATOM 1946 C CA . THR A 1 261 ? -30.565 28.737 26.836 1.00 94.50 261 THR A CA 1
ATOM 1947 C C . THR A 1 261 ? -31.751 28.944 27.775 1.00 94.50 261 THR A C 1
ATOM 1949 O O . THR A 1 261 ? -32.672 28.137 27.807 1.00 94.50 261 THR A O 1
ATOM 1952 N N . ASP A 1 262 ? -31.760 30.080 28.477 1.00 95.44 262 ASP A N 1
ATOM 1953 C CA . ASP A 1 262 ? -32.874 30.495 29.343 1.00 95.44 262 ASP A CA 1
ATOM 1954 C C . ASP A 1 262 ? -33.954 31.314 28.593 1.00 95.44 262 ASP A C 1
ATOM 1956 O O . ASP A 1 262 ? -34.991 31.660 29.160 1.00 95.44 262 ASP A O 1
ATOM 1960 N N . ASP A 1 263 ? -33.728 31.658 27.315 1.00 97.12 263 ASP A N 1
ATOM 1961 C CA . ASP A 1 263 ? -34.701 32.362 26.465 1.00 97.12 263 ASP A CA 1
ATOM 1962 C C . ASP A 1 263 ? -35.588 31.352 25.723 1.00 97.12 263 ASP A C 1
ATOM 1964 O O . ASP A 1 263 ? -35.158 30.713 24.761 1.00 97.12 263 ASP A O 1
ATOM 1968 N N . GLN A 1 264 ? -36.866 31.276 26.105 1.00 95.81 264 GLN A N 1
ATOM 1969 C CA . GLN A 1 264 ? -37.861 30.389 25.489 1.00 95.81 264 GLN A CA 1
ATOM 1970 C C . GLN A 1 264 ? -37.985 30.578 23.962 1.00 95.81 264 GLN A C 1
ATOM 1972 O O . GLN A 1 264 ? -38.215 29.622 23.206 1.00 95.81 264 GLN A O 1
ATOM 1977 N N . ALA A 1 265 ? -37.818 31.809 23.464 1.00 95.62 265 ALA A N 1
ATOM 1978 C CA . ALA A 1 265 ? -37.842 32.073 22.031 1.00 95.62 265 ALA A CA 1
ATOM 1979 C C . ALA A 1 265 ? -36.571 31.544 21.344 1.00 95.62 265 ALA A C 1
ATOM 1981 O O . ALA A 1 265 ? -36.646 31.056 20.212 1.00 95.62 265 ALA A O 1
ATOM 1982 N N . ALA A 1 266 ? -35.410 31.618 22.002 1.00 94.94 266 ALA A N 1
ATOM 1983 C CA . ALA A 1 266 ? -34.166 31.019 21.521 1.00 94.94 266 ALA A CA 1
ATOM 1984 C C . ALA A 1 266 ? -34.227 29.489 21.539 1.00 94.94 266 ALA A C 1
ATOM 1986 O O . ALA A 1 266 ? -33.916 28.877 20.515 1.00 94.94 266 ALA A O 1
ATOM 1987 N N . GLU A 1 267 ? -34.719 28.888 22.624 1.00 97.06 267 GLU A N 1
ATOM 1988 C CA . GLU A 1 267 ? -34.926 27.442 22.760 1.00 97.06 267 GLU A CA 1
ATOM 1989 C C . GLU A 1 267 ? -35.764 26.899 21.595 1.00 97.06 267 GLU A C 1
ATOM 1991 O O . GLU A 1 267 ? -35.365 25.952 20.909 1.00 97.06 267 GLU A O 1
ATOM 1996 N N . THR A 1 268 ? -36.889 27.557 21.297 1.00 97.75 268 THR A N 1
ATOM 1997 C CA . THR A 1 268 ? -37.776 27.174 20.189 1.00 97.75 268 THR A CA 1
ATOM 1998 C C . THR A 1 268 ? -37.057 27.253 18.835 1.00 97.75 268 THR A C 1
ATOM 2000 O O . THR A 1 268 ? -37.160 26.340 18.007 1.00 97.75 268 THR A O 1
ATOM 2003 N N . ARG A 1 269 ? -36.294 28.330 18.582 1.00 97.81 269 ARG A N 1
ATOM 2004 C CA . ARG A 1 269 ? -35.525 28.495 17.332 1.00 97.81 269 ARG A CA 1
ATOM 2005 C C . ARG A 1 269 ? -34.433 27.433 17.191 1.00 97.81 269 ARG A C 1
ATOM 2007 O O . ARG A 1 269 ? -34.263 26.886 16.098 1.00 97.81 269 ARG A O 1
ATOM 2014 N N . TYR A 1 270 ? -33.694 27.149 18.261 1.00 98.12 270 TYR A N 1
ATOM 2015 C CA . TYR A 1 270 ? -32.607 26.172 18.264 1.00 98.12 270 TYR A CA 1
ATOM 2016 C C . TYR A 1 270 ? -33.126 24.747 18.108 1.00 98.12 270 TYR A C 1
ATOM 2018 O O . TYR A 1 270 ? -32.597 24.015 17.273 1.00 98.12 270 TYR A O 1
ATOM 2026 N N . SER A 1 271 ? -34.218 24.394 18.785 1.00 97.25 271 SER A N 1
ATOM 2027 C CA . SER A 1 271 ? -34.889 23.100 18.621 1.00 97.25 271 SER A CA 1
ATOM 2028 C C . SER A 1 271 ? -35.344 22.887 17.177 1.00 97.25 271 SER A C 1
ATOM 2030 O O . SER A 1 271 ? -34.975 21.899 16.544 1.00 97.25 271 SER A O 1
ATOM 2032 N N . LYS A 1 272 ? -36.013 23.880 16.571 1.00 97.94 272 LYS A N 1
ATOM 2033 C CA . LYS A 1 272 ? -36.412 23.807 15.155 1.00 97.94 272 LYS A CA 1
ATOM 2034 C C . LYS A 1 272 ? -35.213 23.638 14.216 1.00 97.94 272 LYS A C 1
ATOM 2036 O O . LYS A 1 272 ? -35.302 22.925 13.214 1.00 97.94 272 LYS A O 1
ATOM 2041 N N . ARG A 1 273 ? -34.091 24.302 14.516 1.00 97.88 273 ARG A N 1
ATOM 2042 C CA . ARG A 1 273 ? -32.853 24.189 13.734 1.00 97.88 273 ARG A CA 1
ATOM 2043 C C . ARG A 1 273 ? -32.202 22.818 13.903 1.00 97.88 273 ARG A C 1
ATOM 2045 O O . ARG A 1 273 ? -31.718 22.270 12.916 1.00 97.88 273 ARG A O 1
ATOM 2052 N N . ALA A 1 274 ? -32.216 22.258 15.109 1.00 98.06 274 ALA A N 1
ATOM 2053 C CA . ALA A 1 274 ? -31.765 20.897 15.366 1.00 98.06 274 ALA A CA 1
ATOM 2054 C C . ALA A 1 274 ? -32.574 19.876 14.559 1.00 98.06 274 ALA A C 1
ATOM 2056 O O . ALA A 1 274 ? -31.983 19.025 13.895 1.00 98.06 274 ALA A O 1
ATOM 2057 N N . ASP A 1 275 ? -33.901 20.006 14.549 1.00 98.19 275 ASP A N 1
ATOM 2058 C CA . ASP A 1 275 ? -34.784 19.111 13.799 1.00 98.19 275 ASP A CA 1
ATOM 2059 C C . ASP A 1 275 ? -34.577 19.224 12.286 1.00 98.19 275 ASP A C 1
ATOM 2061 O O . ASP A 1 275 ? -34.624 18.224 11.573 1.00 98.19 275 ASP A O 1
ATOM 2065 N N . ASP A 1 276 ? -34.318 20.431 11.776 1.00 98.31 276 ASP A N 1
ATOM 2066 C CA . ASP A 1 276 ? -33.978 20.633 10.365 1.00 98.31 276 ASP A CA 1
ATOM 2067 C C . ASP A 1 276 ? -32.690 19.901 9.971 1.00 98.31 276 ASP A C 1
ATOM 2069 O O . ASP A 1 276 ? -32.657 19.193 8.962 1.00 98.31 276 ASP A O 1
ATOM 2073 N N . TRP A 1 277 ? -31.644 20.006 10.792 1.00 98.06 277 TRP A N 1
ATOM 2074 C CA . TRP A 1 277 ? -30.408 19.256 10.573 1.00 98.06 277 TRP A CA 1
ATOM 2075 C C . TRP A 1 277 ? -30.603 17.746 10.708 1.00 98.06 277 TRP A C 1
ATOM 2077 O O . TRP A 1 277 ? -30.050 16.998 9.903 1.00 98.06 277 TRP A O 1
ATOM 2087 N N . ALA A 1 278 ? -31.415 17.296 11.666 1.00 97.75 278 ALA A N 1
ATOM 2088 C CA . ALA A 1 278 ? -31.729 15.883 11.843 1.00 97.75 278 ALA A CA 1
ATOM 2089 C C . ALA A 1 278 ? -32.460 15.307 10.620 1.00 97.75 278 ALA A C 1
ATOM 2091 O O . ALA A 1 278 ? -32.035 14.280 10.093 1.00 97.75 278 ALA A O 1
ATOM 2092 N N . ARG A 1 279 ? -33.475 16.008 10.092 1.00 98.12 279 ARG A N 1
ATOM 2093 C CA . ARG A 1 279 ? -34.172 15.611 8.854 1.00 98.12 279 ARG A CA 1
ATOM 2094 C C . ARG A 1 279 ? -33.234 15.566 7.651 1.00 98.12 279 ARG A C 1
ATOM 2096 O O . ARG A 1 279 ? -33.302 14.645 6.842 1.00 98.12 279 ARG A O 1
ATOM 2103 N N . LYS A 1 280 ? -32.326 16.540 7.527 1.00 97.31 280 LYS A N 1
ATOM 2104 C CA . LYS A 1 280 ? -31.301 16.531 6.471 1.00 97.31 280 LYS A CA 1
ATOM 2105 C C . LYS A 1 280 ? -30.369 15.325 6.595 1.00 97.31 280 LYS A C 1
ATOM 2107 O O . LYS A 1 280 ? -30.022 14.734 5.574 1.00 97.31 280 LYS A O 1
ATOM 2112 N N . ALA A 1 281 ? -29.959 14.966 7.813 1.00 96.81 281 ALA A N 1
ATOM 2113 C CA . ALA A 1 281 ? -29.125 13.791 8.059 1.00 96.81 281 ALA A CA 1
ATOM 2114 C C . ALA A 1 281 ? -29.852 12.497 7.671 1.00 96.81 281 ALA A C 1
ATOM 2116 O O . ALA A 1 281 ? -29.284 11.670 6.964 1.00 96.81 281 ALA A O 1
ATOM 2117 N N . GLU A 1 282 ? -31.116 12.357 8.073 1.00 97.44 282 GLU A N 1
ATOM 2118 C CA . GLU A 1 282 ? -31.959 11.205 7.745 1.00 97.44 282 GLU A CA 1
ATOM 2119 C C . GLU A 1 282 ? -32.136 11.041 6.231 1.00 97.44 282 GLU A C 1
ATOM 2121 O O . GLU A 1 282 ? -31.890 9.963 5.691 1.00 97.44 282 GLU A O 1
ATOM 2126 N N . GLN A 1 283 ? -32.455 12.125 5.519 1.00 96.50 283 GLN A N 1
ATOM 2127 C CA . GLN A 1 283 ? -32.591 12.085 4.064 1.00 96.50 283 GLN A CA 1
ATOM 2128 C C . GLN A 1 283 ? -31.299 11.617 3.378 1.00 96.50 283 GLN A C 1
ATOM 2130 O O . GLN A 1 283 ? -31.341 10.802 2.459 1.00 96.50 283 GLN A O 1
ATOM 2135 N N . ARG A 1 284 ? -30.134 12.098 3.833 1.00 95.06 284 ARG A N 1
ATOM 2136 C CA . ARG A 1 284 ? -28.839 11.665 3.288 1.00 95.06 284 ARG A CA 1
ATOM 2137 C C . ARG A 1 284 ? -28.493 10.223 3.650 1.00 95.06 284 ARG A C 1
ATOM 2139 O O . ARG A 1 284 ? -27.894 9.534 2.829 1.00 95.06 284 ARG A O 1
ATOM 2146 N N . ALA A 1 285 ? -28.900 9.745 4.822 1.00 94.62 285 ALA A N 1
ATOM 2147 C CA . ALA A 1 285 ? -28.735 8.344 5.197 1.00 94.62 285 ALA A CA 1
ATOM 2148 C C . ALA A 1 285 ? -29.553 7.413 4.280 1.00 94.62 285 ALA A C 1
ATOM 2150 O O . ALA A 1 285 ? -29.039 6.387 3.835 1.00 94.62 285 ALA A O 1
ATOM 2151 N N . LEU A 1 286 ? -30.777 7.805 3.907 1.00 96.00 286 LEU A N 1
ATOM 2152 C CA . LEU A 1 286 ? -31.584 7.067 2.926 1.00 96.00 286 LEU A CA 1
ATOM 2153 C C . LEU A 1 286 ? -30.912 7.014 1.545 1.00 96.00 286 LEU A C 1
ATOM 2155 O O . LEU A 1 286 ? -30.906 5.958 0.903 1.00 96.00 286 LEU A O 1
ATOM 2159 N N . ASP A 1 287 ? -30.307 8.122 1.104 1.00 93.38 287 ASP A N 1
ATOM 2160 C CA . ASP A 1 287 ? -29.537 8.164 -0.144 1.00 93.38 287 ASP A CA 1
ATOM 2161 C C . ASP A 1 287 ? -28.355 7.168 -0.104 1.00 93.38 287 ASP A C 1
ATOM 2163 O O . ASP A 1 287 ? -28.112 6.429 -1.068 1.00 93.38 287 ASP A O 1
ATOM 2167 N N . VAL A 1 288 ? -27.640 7.103 1.029 1.00 92.56 288 VAL A N 1
ATOM 2168 C CA . VAL A 1 288 ? -26.544 6.146 1.258 1.00 92.56 288 VAL A CA 1
ATOM 2169 C C . VAL A 1 288 ? -27.044 4.706 1.206 1.00 92.56 288 VAL A C 1
ATOM 2171 O O . VAL A 1 288 ? -26.433 3.872 0.535 1.00 92.56 288 VAL A O 1
ATOM 2174 N N . ASP A 1 289 ? -28.157 4.391 1.862 1.00 94.12 289 ASP A N 1
ATOM 2175 C CA . ASP A 1 289 ? -28.709 3.036 1.869 1.00 94.12 289 ASP A CA 1
ATOM 2176 C C . ASP A 1 289 ? -29.163 2.593 0.474 1.00 94.12 289 ASP A C 1
ATOM 2178 O O . ASP A 1 289 ? -28.916 1.452 0.063 1.00 94.12 289 ASP A O 1
ATOM 2182 N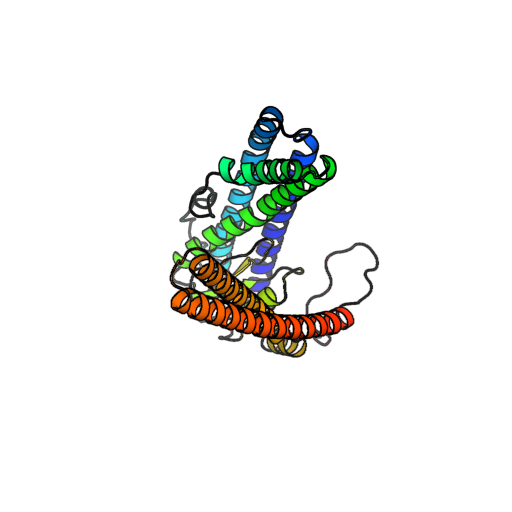 N . ALA A 1 290 ? -29.757 3.499 -0.306 1.00 93.88 290 ALA A N 1
ATOM 2183 C CA . ALA A 1 290 ? -30.073 3.245 -1.707 1.00 93.88 290 ALA A CA 1
ATOM 2184 C C . ALA A 1 290 ? -28.802 2.972 -2.534 1.00 93.88 290 ALA A C 1
ATOM 2186 O O . ALA A 1 290 ? -28.770 2.032 -3.336 1.00 93.88 290 ALA A O 1
ATOM 2187 N N . ALA A 1 291 ? -27.730 3.740 -2.316 1.00 91.19 291 ALA A N 1
ATOM 2188 C CA . ALA A 1 291 ? -26.444 3.516 -2.972 1.00 91.19 291 ALA A CA 1
ATOM 2189 C C . ALA A 1 291 ? -25.794 2.183 -2.558 1.00 91.19 291 ALA A C 1
ATOM 2191 O O . ALA A 1 291 ? -25.285 1.462 -3.418 1.00 91.19 291 ALA A O 1
ATOM 2192 N N . ARG A 1 292 ? -25.866 1.796 -1.276 1.00 91.56 292 ARG A N 1
ATOM 2193 C CA . ARG A 1 292 ? -25.380 0.497 -0.772 1.00 91.56 292 ARG A CA 1
ATOM 2194 C C . ARG A 1 292 ? -26.128 -0.674 -1.411 1.00 91.56 292 ARG A C 1
ATOM 2196 O O . ARG A 1 292 ? -25.494 -1.655 -1.797 1.00 91.56 292 ARG A O 1
ATOM 2203 N N . LYS A 1 293 ? -27.450 -0.565 -1.594 1.00 92.62 293 LYS A N 1
ATOM 2204 C CA . LYS A 1 293 ? -28.251 -1.575 -2.315 1.00 92.62 293 LYS A CA 1
ATOM 2205 C C . LYS A 1 293 ? -27.796 -1.731 -3.769 1.00 92.62 293 LYS A C 1
ATOM 2207 O O . LYS A 1 293 ? -27.582 -2.856 -4.215 1.00 92.62 293 LYS A O 1
ATOM 2212 N N . LYS A 1 294 ? -27.580 -0.619 -4.485 1.00 90.56 294 LYS A N 1
ATOM 2213 C CA . LYS A 1 294 ? -27.038 -0.636 -5.859 1.00 90.56 294 LYS A CA 1
ATOM 2214 C C . LYS A 1 294 ? -25.648 -1.273 -5.915 1.00 90.56 294 LYS A C 1
ATOM 2216 O O . LYS A 1 294 ? -25.398 -2.124 -6.763 1.00 90.56 294 LYS A O 1
ATOM 2221 N N . LEU A 1 295 ? -24.765 -0.906 -4.983 1.00 86.56 295 LEU A N 1
ATOM 2222 C CA . LEU A 1 295 ? -23.418 -1.466 -4.885 1.00 86.56 295 LEU A CA 1
ATOM 2223 C C . LEU A 1 295 ? -23.456 -2.987 -4.681 1.00 86.56 295 LEU A C 1
ATOM 2225 O O . LEU A 1 295 ? -22.738 -3.714 -5.365 1.00 86.56 295 LEU A O 1
ATOM 2229 N N . LYS A 1 296 ? -24.322 -3.471 -3.783 1.00 86.88 296 LYS A N 1
ATOM 2230 C CA . LYS A 1 296 ? -24.504 -4.906 -3.538 1.00 86.88 296 LYS A CA 1
ATOM 2231 C C . LYS A 1 296 ? -24.964 -5.645 -4.798 1.00 86.88 296 LYS A C 1
ATOM 2233 O O . LYS A 1 296 ? -24.413 -6.697 -5.099 1.00 86.88 296 LYS A O 1
ATOM 2238 N N . ALA A 1 297 ? -25.904 -5.077 -5.556 1.00 85.75 297 ALA A N 1
ATOM 2239 C CA . ALA A 1 297 ? -26.385 -5.673 -6.804 1.00 85.75 297 ALA A CA 1
ATOM 2240 C C . ALA A 1 297 ? -25.269 -5.813 -7.858 1.00 85.75 297 ALA A C 1
ATOM 2242 O O . ALA A 1 297 ? -25.126 -6.875 -8.461 1.00 85.75 297 ALA A O 1
ATOM 2243 N N . ILE A 1 298 ? -24.428 -4.783 -8.027 1.00 81.62 298 ILE A N 1
ATOM 2244 C CA . ILE A 1 298 ? -23.257 -4.833 -8.924 1.00 81.62 298 ILE A CA 1
ATOM 2245 C C . ILE A 1 298 ? -22.277 -5.927 -8.481 1.00 81.62 298 ILE A C 1
ATOM 2247 O O . ILE A 1 298 ? -21.781 -6.701 -9.298 1.00 81.62 298 ILE A O 1
ATOM 2251 N N . GLN A 1 299 ? -21.998 -6.012 -7.179 1.00 76.06 299 GLN A N 1
ATOM 2252 C CA . GLN A 1 299 ? -21.070 -7.004 -6.633 1.00 76.06 299 GLN A CA 1
ATOM 2253 C C . GLN A 1 299 ? -21.574 -8.436 -6.812 1.00 76.06 299 GLN A C 1
ATOM 2255 O O . GLN A 1 299 ? -20.785 -9.306 -7.181 1.00 76.06 299 GLN A O 1
ATOM 2260 N N . GLN A 1 300 ? -22.867 -8.670 -6.583 1.00 74.38 300 GLN A N 1
ATOM 2261 C CA . GLN A 1 300 ? -23.508 -9.971 -6.777 1.00 74.38 300 GLN A CA 1
ATOM 2262 C C . GLN A 1 300 ? -23.460 -10.392 -8.249 1.00 74.38 300 GLN A C 1
ATOM 2264 O O . GLN A 1 300 ? -22.889 -11.434 -8.550 1.00 74.38 300 GLN A O 1
ATOM 2269 N N . GLY A 1 301 ? -23.881 -9.520 -9.173 1.00 67.38 301 GLY A N 1
ATOM 2270 C CA . GLY A 1 301 ? -23.831 -9.813 -10.610 1.00 67.38 301 GLY A CA 1
ATOM 2271 C C . GLY A 1 301 ? -22.419 -10.045 -11.171 1.00 67.38 301 GLY A C 1
ATOM 2272 O O . GLY A 1 301 ? -22.273 -10.597 -12.261 1.00 67.38 301 GLY A O 1
ATOM 2273 N N . ARG A 1 302 ? -21.364 -9.648 -10.442 1.00 68.19 302 ARG A N 1
ATOM 2274 C CA . ARG A 1 302 ? -19.967 -9.983 -10.761 1.00 68.19 302 ARG A CA 1
ATOM 2275 C C . ARG A 1 302 ? -19.512 -11.303 -10.131 1.00 68.19 302 ARG A C 1
ATOM 2277 O O . ARG A 1 302 ? -18.790 -12.048 -10.785 1.00 68.19 302 ARG A O 1
ATOM 2284 N N . LEU A 1 303 ? -19.897 -11.597 -8.887 1.00 52.44 303 LEU A N 1
ATOM 2285 C CA . LEU A 1 303 ? -19.618 -12.890 -8.238 1.00 52.44 303 LEU A CA 1
ATOM 2286 C C . LEU A 1 303 ? -20.220 -14.057 -9.034 1.00 52.44 303 LEU A C 1
ATOM 2288 O O . LEU A 1 303 ? -19.559 -15.081 -9.200 1.00 52.44 303 LEU A O 1
ATOM 2292 N N . ASP A 1 304 ? -21.399 -13.853 -9.620 1.00 42.62 304 ASP A N 1
ATOM 2293 C CA . ASP A 1 304 ? -22.075 -14.825 -10.491 1.00 42.62 304 ASP A CA 1
ATOM 2294 C C . ASP A 1 304 ? -21.311 -15.091 -11.805 1.00 42.62 304 ASP A C 1
ATOM 2296 O O . ASP A 1 304 ? -21.466 -16.139 -12.422 1.00 42.62 304 ASP A O 1
ATOM 2300 N N . LYS A 1 305 ? -20.449 -14.157 -12.233 1.00 46.31 305 LYS A N 1
ATOM 2301 C CA . LYS A 1 305 ? -19.583 -14.297 -13.420 1.00 46.31 305 LYS A CA 1
ATOM 2302 C C . LYS A 1 305 ? -18.180 -14.823 -13.096 1.00 46.31 305 LYS A C 1
ATOM 2304 O O . LYS A 1 305 ? -17.474 -15.260 -13.997 1.00 46.31 305 LYS A O 1
ATOM 2309 N N . LEU A 1 306 ? -17.760 -14.737 -11.831 1.00 37.09 306 LEU A N 1
ATOM 2310 C CA . LEU A 1 306 ? -16.438 -15.159 -11.343 1.00 37.09 306 LEU A CA 1
ATOM 2311 C C . LEU A 1 306 ? -16.467 -16.516 -10.622 1.00 37.09 306 LEU A C 1
ATOM 2313 O O . LEU A 1 306 ? -15.415 -17.014 -10.230 1.00 37.09 306 LEU A O 1
ATOM 2317 N N . THR A 1 307 ? -17.640 -17.127 -10.450 1.00 28.20 307 THR A N 1
ATOM 2318 C CA . THR A 1 307 ? -17.807 -18.485 -9.915 1.00 28.20 307 THR A CA 1
ATOM 2319 C C . THR A 1 307 ? -17.460 -19.530 -10.983 1.00 28.20 307 THR A C 1
ATOM 2321 O O . THR A 1 307 ? -18.294 -20.303 -11.439 1.00 28.20 307 THR A O 1
ATOM 2324 N N . ALA A 1 308 ? -16.188 -19.563 -11.382 1.00 27.05 308 ALA A N 1
ATOM 2325 C CA . ALA A 1 308 ? -15.567 -20.779 -11.886 1.00 27.05 308 ALA A CA 1
ATOM 2326 C C . ALA A 1 308 ? -15.064 -21.577 -10.675 1.00 27.05 308 ALA A C 1
ATOM 2328 O O . ALA A 1 308 ? -14.382 -21.043 -9.799 1.00 27.05 308 ALA A O 1
ATOM 2329 N N . VAL A 1 309 ? -15.476 -22.840 -10.612 1.00 25.94 309 VAL A N 1
ATOM 2330 C CA . VAL A 1 309 ? -15.166 -23.807 -9.559 1.00 25.94 309 VAL A CA 1
ATOM 2331 C C . VAL A 1 309 ? -13.654 -23.856 -9.317 1.00 25.94 309 VAL A C 1
ATOM 2333 O O . VAL A 1 309 ? -12.876 -24.126 -10.228 1.00 25.94 309 VAL A O 1
ATOM 2336 N N . HIS A 1 310 ? -13.250 -23.577 -8.080 1.00 23.48 310 HIS A N 1
ATOM 2337 C CA . HIS A 1 310 ? -11.915 -23.876 -7.578 1.00 23.48 310 HIS A CA 1
ATOM 2338 C C . HIS A 1 310 ? -11.838 -25.393 -7.373 1.00 23.48 310 HIS A C 1
ATOM 2340 O O . HIS A 1 310 ? -12.465 -25.899 -6.444 1.00 23.48 310 HIS A O 1
ATOM 2346 N N . ASP A 1 311 ? -11.079 -26.094 -8.213 1.00 23.83 311 ASP A N 1
ATOM 2347 C CA . ASP A 1 311 ? -10.667 -27.471 -7.947 1.00 23.83 311 ASP A CA 1
ATOM 2348 C C . ASP A 1 311 ? -9.136 -27.493 -7.823 1.00 23.83 311 ASP A C 1
ATOM 2350 O O . ASP A 1 311 ? -8.407 -27.171 -8.754 1.00 23.83 311 ASP A O 1
ATOM 2354 N N . HIS A 1 312 ? -8.693 -27.732 -6.590 1.00 22.05 312 HIS A N 1
ATOM 2355 C CA . HIS A 1 312 ? -7.349 -28.066 -6.113 1.00 22.05 312 HIS A CA 1
ATOM 2356 C C . HIS A 1 312 ? -6.098 -27.439 -6.780 1.00 22.05 312 HIS A C 1
ATOM 2358 O O . HIS A 1 312 ? -5.571 -27.928 -7.767 1.00 22.05 312 HIS A O 1
ATOM 2364 N N . GLY A 1 313 ? -5.504 -26.467 -6.072 1.00 27.95 313 GLY A N 1
ATOM 2365 C CA . GLY A 1 313 ? -4.057 -26.420 -5.819 1.00 27.95 313 GLY A CA 1
ATOM 2366 C C . GLY A 1 313 ? -3.100 -26.308 -7.008 1.00 27.95 313 GLY A C 1
ATOM 2367 O O . GLY A 1 313 ? -2.237 -27.158 -7.123 1.00 27.95 313 GLY A O 1
ATOM 2368 N N . GLU A 1 314 ? -3.166 -25.226 -7.785 1.00 23.48 314 GLU A N 1
ATOM 2369 C CA . GLU A 1 314 ? -2.068 -24.690 -8.608 1.00 23.48 314 GLU A CA 1
ATOM 2370 C C . GLU A 1 314 ? -2.346 -23.193 -8.899 1.00 23.48 314 GLU A C 1
ATOM 2372 O O . GLU A 1 314 ? -3.461 -22.709 -8.709 1.00 23.48 314 GLU A O 1
ATOM 2377 N N . LEU A 1 315 ? -1.300 -22.428 -9.226 1.00 27.19 315 LEU A N 1
ATOM 2378 C CA . LEU A 1 315 ? -1.250 -20.957 -9.309 1.00 27.19 315 LEU A CA 1
ATOM 2379 C C . LEU A 1 315 ? -2.479 -20.290 -9.980 1.00 27.19 315 LEU A C 1
ATOM 2381 O O . LEU A 1 315 ? -2.721 -20.504 -11.157 1.00 27.19 315 LEU A O 1
ATOM 2385 N N . GLY A 1 316 ? -3.166 -19.421 -9.218 1.00 25.73 316 GLY A N 1
ATOM 2386 C CA . GLY A 1 316 ? -3.966 -18.237 -9.608 1.00 25.73 316 GLY A CA 1
ATOM 2387 C C . GLY A 1 316 ? -4.890 -18.284 -10.850 1.00 25.73 316 GLY A C 1
ATOM 2388 O O . GLY A 1 316 ? -4.412 -18.471 -11.966 1.00 25.73 316 GLY A O 1
ATOM 2389 N N . PRO A 1 317 ? -6.199 -17.964 -10.739 1.00 28.12 317 PRO A N 1
ATOM 2390 C CA . PRO A 1 317 ? -7.082 -17.962 -11.905 1.00 28.12 317 PRO A CA 1
ATOM 2391 C C . PRO A 1 317 ? -6.834 -16.782 -12.870 1.00 28.12 317 PRO A C 1
ATOM 2393 O O . PRO A 1 317 ? -7.138 -15.626 -12.582 1.00 28.12 317 PRO A O 1
ATOM 2396 N N . VAL A 1 318 ? -6.298 -17.171 -14.031 1.00 27.03 318 VAL A N 1
ATOM 2397 C CA . VAL A 1 318 ? -6.568 -16.790 -15.433 1.00 27.03 318 VAL A CA 1
ATOM 2398 C C . VAL A 1 318 ? -6.608 -15.304 -15.824 1.00 27.03 318 VAL A C 1
ATOM 2400 O O . VAL A 1 318 ? -7.532 -14.538 -15.559 1.00 27.03 318 VAL A O 1
ATOM 2403 N N . LEU A 1 319 ? -5.584 -14.981 -16.610 1.00 41.34 319 LEU A N 1
ATOM 2404 C CA . LEU A 1 319 ? -5.378 -13.815 -17.453 1.00 41.34 319 LEU A CA 1
ATOM 2405 C C . LEU A 1 319 ? -6.423 -13.742 -18.597 1.00 41.34 319 LEU A C 1
ATOM 2407 O O . LEU A 1 319 ? -6.553 -14.686 -19.370 1.00 41.34 319 LEU A O 1
ATOM 2411 N N . TYR A 1 320 ? -7.059 -12.572 -18.751 1.00 31.48 320 TYR A N 1
ATOM 2412 C CA . TYR A 1 320 ? -7.834 -12.092 -19.920 1.00 31.48 320 TYR A CA 1
ATOM 2413 C C . TYR A 1 320 ? -9.211 -12.736 -20.224 1.00 31.48 320 TYR A C 1
ATOM 2415 O O . TYR A 1 320 ? -9.450 -13.904 -19.928 1.00 31.48 320 TYR A O 1
ATOM 2423 N N . PRO A 1 321 ? -10.154 -11.969 -20.825 1.00 31.28 321 PRO A N 1
ATOM 2424 C CA . PRO A 1 321 ? -11.460 -12.494 -21.217 1.00 31.28 321 PRO A CA 1
ATOM 2425 C C . PRO A 1 321 ? -11.328 -13.530 -22.341 1.00 31.28 321 PRO A C 1
ATOM 2427 O O . PRO A 1 321 ? -10.439 -13.442 -23.191 1.00 31.28 321 PRO A O 1
ATOM 2430 N N . ALA A 1 322 ? -12.243 -14.501 -22.349 1.00 25.41 322 ALA A N 1
ATOM 2431 C CA . ALA A 1 322 ? -12.303 -15.576 -23.333 1.00 25.41 322 ALA A CA 1
ATOM 2432 C C . ALA A 1 322 ? -12.206 -15.044 -24.778 1.00 25.41 322 ALA A C 1
ATOM 2434 O O . ALA A 1 322 ? -12.996 -14.190 -25.182 1.00 25.41 322 ALA A O 1
ATOM 2435 N N . GLY A 1 323 ? -11.252 -15.569 -25.560 1.00 28.44 323 GLY A N 1
ATOM 2436 C CA . GLY A 1 323 ? -11.188 -15.344 -27.012 1.00 28.44 323 GLY A CA 1
ATOM 2437 C C . GLY A 1 323 ? -9.823 -14.989 -27.609 1.00 28.44 323 GLY A C 1
ATOM 2438 O O . GLY A 1 323 ? -9.714 -14.943 -28.833 1.00 28.44 323 GLY A O 1
ATOM 2439 N N . VAL A 1 324 ? -8.770 -14.776 -26.816 1.00 30.23 324 VAL A N 1
ATOM 2440 C CA . VAL A 1 324 ? -7.431 -14.505 -27.372 1.00 30.23 324 VAL A CA 1
ATOM 2441 C C . VAL A 1 324 ? -6.732 -15.823 -27.722 1.00 30.23 324 VAL A C 1
ATOM 2443 O O . VAL A 1 324 ? -6.244 -16.530 -26.845 1.00 30.23 324 VAL A O 1
ATOM 2446 N N . LYS A 1 325 ? -6.677 -16.168 -29.014 1.00 24.56 325 LYS A N 1
ATOM 2447 C CA . LYS A 1 325 ? -5.792 -17.229 -29.520 1.00 24.56 325 LYS A CA 1
ATOM 2448 C C . LYS A 1 325 ? -4.418 -16.631 -29.822 1.00 24.56 325 LYS A C 1
ATOM 2450 O O . LYS A 1 325 ? -4.306 -15.791 -30.709 1.00 24.56 325 LYS A O 1
ATOM 2455 N N . PHE A 1 326 ? -3.383 -17.092 -29.124 1.00 27.83 326 PHE A N 1
ATOM 2456 C CA . PHE A 1 326 ? -1.994 -16.862 -29.522 1.00 27.83 326 PHE A CA 1
ATOM 2457 C C . PHE A 1 326 ? -1.549 -17.988 -30.458 1.00 27.83 326 PHE A C 1
ATOM 2459 O O . PHE A 1 326 ? -1.545 -19.155 -30.068 1.00 27.83 326 PHE A O 1
ATOM 2466 N N . SER A 1 327 ? -1.170 -17.650 -31.689 1.00 26.70 327 SER A N 1
ATOM 2467 C CA . SER A 1 327 ? -0.357 -18.538 -32.519 1.00 26.70 327 SER A CA 1
ATOM 2468 C C . SER A 1 327 ? 1.101 -18.372 -32.104 1.00 26.70 327 SER A C 1
ATOM 2470 O O . SER A 1 327 ? 1.647 -17.274 -32.209 1.00 26.70 327 SER A O 1
ATOM 2472 N N . ALA A 1 328 ? 1.711 -19.452 -31.622 1.00 24.12 328 ALA A N 1
ATOM 2473 C CA . ALA A 1 328 ? 3.152 -19.523 -31.453 1.00 24.12 328 ALA A CA 1
ATOM 2474 C C . ALA A 1 328 ? 3.819 -19.466 -32.835 1.00 24.12 328 ALA A C 1
ATOM 2476 O O . ALA A 1 328 ? 3.518 -20.291 -33.699 1.00 24.12 328 ALA A O 1
ATOM 2477 N N . ALA A 1 329 ? 4.696 -18.486 -33.024 1.00 28.25 329 ALA A N 1
ATOM 2478 C CA . ALA A 1 329 ? 5.741 -18.480 -34.036 1.00 28.25 329 ALA A CA 1
ATOM 2479 C C . ALA A 1 329 ? 7.028 -18.022 -33.349 1.00 28.25 329 ALA A C 1
ATOM 2481 O O . ALA A 1 329 ? 6.943 -17.053 -32.555 1.00 28.25 329 ALA A O 1
#